Protein AF-A0A1E7F8T3-F1 (afdb_monomer)

Sequence (335 aa):
MSSMMIDNNATPTTTIDWSDHNNEDSSIFDPSYTYSNDKYSCIVAFYHIHIVLNYIIFLSGLACLVTRLIPGISGKYNLHSWFGRIYILAMLWSTSVSLLINNEGLPTAVLVSFIAVMSGLTLGWILIIIYKQNINAEATQIVQKKLVTKLNMNGNEKKNKGSNTNKGEVINLDKMMNVATLEIVNSKTFAQRFFSLKAAHGILFFVSWMQIAGRIFNSGDGEFSCRTYPAFKPIFDANNKENNKLKLVPIHDPRWDEMPWSNGPATWALLIIMASIITAIVGGALFSLFFLWRSKKQTKERINQTVISMISSSLKDIEEEEDVKANNKDEKNNF

Foldseek 3Di:
DDDDDDDPPDPPPLWDDPVVPPPPPALLQPFQWHADPNDTQAGNVLVVVLLVLLVLLLVLLVQLVVLVVDPDDDCSVVSNVVSVVSNVVSVVSSVVSVSRQDLPDDPPLLVLLVVLLVVLQVLLVVLVVVLVVVLQVQLVVVLVVVVVVVVVVVVVVCVVDVDDDPPPPPPPVVVSSVVSSVVVVLPDDLCCQLPGSNLSSQLSSQLSSLSSVVVSVVVPPDDRTDDDRQWRRQHDDPVDPVSNIIGGNDPDDPCLVVDPCSVDSNVVSVVSSVVSNVVSSVVSSVVSVVSNVVSVVVVVVVVVVVVVVVVVVVVVVVVVVVVVVVVVVVVVVVD

pLDDT: mean 80.83, std 14.46, range [30.47, 97.44]

Mean predicted aligned error: 10.74 Å

Radius of gyration: 34.71 Å; Cα contacts (8 Å, |Δi|>4): 270; chains: 1; bounding box: 83×62×110 Å

Nearest PDB structures (foldseek):
  3i9y-assembly1_A  TM=2.446E-01  e=6.969E+00  Vibrio parahaemolyticus

Solvent-accessible surface area (backbone atoms only — not comparable to full-atom values): 18621 Å² total; per-residue (Å²): 138,84,84,80,84,77,70,92,79,62,76,81,73,62,56,55,89,54,89,85,68,82,60,83,88,37,40,64,51,42,53,55,33,26,63,57,94,95,36,76,44,20,32,42,73,38,47,57,52,28,53,54,25,50,51,50,26,43,52,25,46,50,48,31,56,52,49,69,70,62,82,88,60,92,63,47,73,55,54,32,53,48,27,50,49,50,22,52,52,29,47,52,51,29,53,60,34,46,64,31,49,50,55,81,64,78,56,65,27,57,52,55,46,47,52,52,29,55,51,22,50,54,52,25,51,53,34,45,51,55,45,51,53,55,50,49,52,55,18,48,54,52,48,51,52,55,50,52,53,52,52,55,51,52,58,57,50,55,73,76,45,93,70,95,73,92,70,82,75,79,80,56,60,70,60,49,42,55,50,38,42,51,49,57,62,58,70,48,51,56,65,61,45,46,76,22,47,62,38,50,23,48,34,28,47,49,34,33,47,52,66,52,47,60,48,64,82,70,68,81,88,70,91,82,70,37,45,59,62,68,19,47,52,22,49,83,41,99,90,39,76,74,46,47,40,38,36,56,52,68,95,57,65,94,60,38,85,79,40,93,38,55,93,35,40,58,60,42,39,50,49,54,50,50,53,35,45,52,51,32,52,54,52,43,48,53,50,30,49,53,54,45,54,49,40,53,52,55,51,53,53,50,51,52,51,51,52,52,51,51,52,56,50,56,51,48,58,50,52,56,52,50,54,53,54,52,56,57,52,59,61,67,75,75,114

Secondary structure (DSSP, 8-state):
-------TTS----EE--TT---TT-TTT-TTEEEETTEEEEEHHHHHHHHHHHHHHHHHHHHHHHHHH----TTHHHHHHHHHHHHHHHHHHHHHHHTTT-SS---HHHHHHHHHHHHHHHHHHHHHHHHHHHHHHHHHHHHHHHHHHHHHHHHHHHHH------------HHHHHHHHHHHHHHH--HHHHHTSHHHHHHHHHHHHHHHHHHHHTTSSSS-----SSSEEPP---TT-TTTTSEEEPPSS-TTGGGSTTTT-HHHHHHHHHHHHHHHHHHHHHHHHHHHHHHHHHHHHHHHHHHHHHHHHHHHHHHHHHHHHHHHHHHHHT--

Structure (mmCIF, N/CA/C/O backbone):
data_AF-A0A1E7F8T3-F1
#
_entry.id   AF-A0A1E7F8T3-F1
#
loop_
_atom_site.group_PDB
_atom_site.id
_atom_site.type_symbol
_atom_site.label_atom_id
_atom_site.label_alt_id
_atom_site.label_comp_id
_atom_site.label_asym_id
_atom_site.label_entity_id
_atom_site.label_seq_id
_atom_site.pdbx_PDB_ins_code
_atom_site.Cartn_x
_atom_site.Cartn_y
_atom_site.Cartn_z
_atom_site.occupancy
_atom_site.B_iso_or_equiv
_atom_site.auth_seq_id
_atom_site.auth_comp_id
_atom_site.auth_asym_id
_atom_site.auth_atom_id
_atom_site.pdbx_PDB_model_num
ATOM 1 N N . MET A 1 1 ? 35.735 27.779 -23.802 1.00 35.25 1 MET A N 1
ATOM 2 C CA . MET A 1 1 ? 34.510 27.639 -24.616 1.00 35.25 1 MET A CA 1
ATOM 3 C C . MET A 1 1 ? 34.943 27.456 -26.061 1.00 35.25 1 MET A C 1
ATOM 5 O O . MET A 1 1 ? 35.232 28.443 -26.722 1.00 35.25 1 MET A O 1
ATOM 9 N N . SER A 1 2 ? 35.095 26.208 -26.511 1.00 30.47 2 SER A N 1
ATOM 10 C CA . SER A 1 2 ? 35.333 25.912 -27.929 1.00 30.47 2 SER A CA 1
ATOM 11 C C . SER A 1 2 ? 33.993 25.907 -28.646 1.00 30.47 2 SER A C 1
ATOM 13 O O . SER A 1 2 ? 33.104 25.140 -28.286 1.00 30.47 2 SER A O 1
ATOM 15 N N . SER A 1 3 ? 33.856 26.796 -29.624 1.00 31.66 3 SER A N 1
ATOM 16 C CA . SER A 1 3 ? 32.728 26.840 -30.548 1.00 31.66 3 SER A CA 1
ATOM 17 C C . SER A 1 3 ? 32.848 25.658 -31.510 1.00 31.66 3 SER A C 1
ATOM 19 O O . SER A 1 3 ? 33.760 25.618 -32.333 1.00 31.66 3 SER A O 1
ATOM 21 N N . MET A 1 4 ? 31.968 24.671 -31.358 1.00 33.59 4 MET A N 1
ATOM 22 C CA . MET A 1 4 ? 31.780 23.601 -32.333 1.00 33.59 4 MET A CA 1
ATOM 23 C C . MET A 1 4 ? 30.968 24.204 -33.485 1.00 33.59 4 MET A C 1
ATOM 25 O O . MET A 1 4 ? 29.791 24.519 -33.311 1.00 33.59 4 MET A O 1
ATOM 29 N N . MET A 1 5 ? 31.610 24.444 -34.630 1.00 38.84 5 MET A N 1
ATOM 30 C CA . MET A 1 5 ? 30.907 24.840 -35.850 1.00 38.84 5 MET A CA 1
ATOM 31 C C . MET A 1 5 ? 30.053 23.661 -36.320 1.00 38.84 5 MET A C 1
ATOM 33 O O . MET A 1 5 ? 30.577 22.596 -36.634 1.00 38.84 5 MET A O 1
ATOM 37 N N . ILE A 1 6 ? 28.735 23.851 -36.308 1.00 39.34 6 ILE A N 1
ATOM 38 C CA . ILE A 1 6 ? 27.757 22.906 -36.842 1.00 39.34 6 ILE A CA 1
ATOM 39 C C . ILE A 1 6 ? 27.600 23.222 -38.332 1.00 39.34 6 ILE A C 1
ATOM 41 O O . ILE A 1 6 ? 27.133 24.303 -38.693 1.00 39.34 6 ILE A O 1
ATOM 45 N N . ASP A 1 7 ? 28.009 22.289 -39.190 1.00 42.38 7 ASP A N 1
ATOM 46 C CA . ASP A 1 7 ? 27.739 22.340 -40.626 1.00 42.38 7 ASP A CA 1
ATOM 47 C C . ASP A 1 7 ? 26.234 22.163 -40.879 1.00 42.38 7 ASP A C 1
ATOM 49 O O . ASP A 1 7 ? 25.671 21.086 -40.688 1.00 42.38 7 ASP A O 1
ATOM 53 N N . ASN A 1 8 ? 25.573 23.222 -41.350 1.00 47.94 8 ASN A N 1
ATOM 54 C CA . ASN A 1 8 ? 24.118 23.274 -41.559 1.00 47.94 8 ASN A CA 1
ATOM 55 C C . ASN A 1 8 ? 23.604 22.478 -42.779 1.00 47.94 8 ASN A C 1
ATOM 57 O O . ASN A 1 8 ? 22.416 22.543 -43.080 1.00 47.94 8 ASN A O 1
ATOM 61 N N . ASN A 1 9 ? 24.469 21.737 -43.481 1.00 49.53 9 ASN A N 1
ATOM 62 C CA . ASN A 1 9 ? 24.104 20.947 -44.666 1.00 49.53 9 ASN A CA 1
ATOM 63 C C . ASN A 1 9 ? 24.385 19.443 -44.531 1.00 49.53 9 ASN A C 1
ATOM 65 O O . ASN A 1 9 ? 24.139 18.692 -45.476 1.00 49.53 9 ASN A O 1
ATOM 69 N N . ALA A 1 10 ? 24.866 18.976 -43.378 1.00 46.25 10 ALA A N 1
ATOM 70 C CA . ALA A 1 10 ? 24.935 17.548 -43.110 1.00 46.25 10 ALA A CA 1
ATOM 71 C C . ALA A 1 10 ? 23.556 17.077 -42.631 1.00 46.25 10 ALA A C 1
ATOM 73 O O . ALA A 1 10 ? 23.095 17.477 -41.562 1.00 46.25 10 ALA A O 1
ATOM 74 N N . THR A 1 11 ? 22.887 16.208 -43.398 1.00 51.94 11 THR A N 1
ATOM 75 C CA . THR A 1 11 ? 21.846 15.340 -42.824 1.00 51.94 11 THR A CA 1
ATOM 76 C C . THR A 1 11 ? 22.428 14.727 -41.553 1.00 51.94 11 THR A C 1
ATOM 78 O O . THR A 1 11 ? 23.496 14.120 -41.663 1.00 51.94 11 THR A O 1
ATOM 81 N N . PRO A 1 12 ? 21.805 14.900 -40.372 1.00 49.25 12 PRO A N 1
ATOM 82 C CA . PRO A 1 12 ? 22.365 14.413 -39.121 1.00 49.25 12 PRO A CA 1
ATOM 83 C C . PRO A 1 12 ? 22.582 12.910 -39.254 1.00 49.25 12 PRO A C 1
ATOM 85 O O . PRO A 1 12 ? 21.633 12.128 -39.301 1.00 49.25 12 PRO A O 1
ATOM 88 N N . THR A 1 13 ? 23.840 12.506 -39.389 1.00 47.41 13 THR A N 1
ATOM 89 C CA . THR A 1 13 ? 24.221 11.105 -39.461 1.00 47.41 13 THR A CA 1
ATOM 90 C C . THR A 1 13 ? 23.937 10.511 -38.088 1.00 47.41 13 THR A C 1
ATOM 92 O O . THR A 1 13 ? 24.667 10.734 -37.129 1.00 47.41 13 THR A O 1
ATOM 95 N N . THR A 1 14 ? 22.840 9.762 -37.972 1.00 58.97 14 THR A N 1
ATOM 96 C CA . THR A 1 14 ? 22.450 9.033 -36.751 1.00 58.97 14 THR A CA 1
ATOM 97 C C . THR A 1 14 ? 23.285 7.771 -36.522 1.00 58.97 14 THR A C 1
ATOM 99 O O . THR A 1 14 ? 23.033 7.018 -35.580 1.00 58.97 14 THR A O 1
ATOM 102 N N . THR A 1 15 ? 24.265 7.532 -37.395 1.00 56.22 15 THR A N 1
ATOM 103 C CA . THR A 1 15 ? 25.133 6.361 -37.412 1.00 56.22 15 THR A CA 1
ATOM 104 C C . THR A 1 15 ? 26.584 6.800 -37.312 1.00 56.22 15 THR A C 1
ATOM 106 O O . THR A 1 15 ? 27.079 7.498 -38.199 1.00 56.22 15 THR A O 1
ATOM 109 N N . ILE A 1 16 ? 27.264 6.366 -36.256 1.00 60.75 16 ILE A N 1
ATOM 110 C CA . ILE A 1 16 ? 28.720 6.470 -36.145 1.00 60.75 16 ILE A CA 1
ATOM 111 C C . ILE A 1 16 ? 29.291 5.160 -36.699 1.00 60.75 16 ILE A C 1
ATOM 113 O O . ILE A 1 16 ? 28.827 4.083 -36.317 1.00 60.75 16 ILE A O 1
ATOM 117 N N . ASP A 1 17 ? 30.245 5.244 -37.625 1.00 58.56 17 ASP A N 1
ATOM 118 C CA . ASP A 1 17 ? 30.964 4.072 -38.131 1.00 58.56 17 ASP A CA 1
ATOM 119 C C . ASP A 1 17 ? 31.989 3.625 -37.077 1.00 58.56 17 ASP A C 1
ATOM 121 O O . ASP A 1 17 ? 32.875 4.394 -36.719 1.00 58.56 17 ASP A O 1
ATOM 125 N N . TRP A 1 18 ? 31.801 2.419 -36.540 1.00 62.00 18 TRP A N 1
ATOM 126 C CA . TRP A 1 18 ? 32.620 1.796 -35.485 1.00 62.00 18 TRP A CA 1
ATOM 127 C C . TRP A 1 18 ? 33.296 0.508 -35.982 1.00 62.00 18 TRP A C 1
ATOM 129 O O . TRP A 1 18 ? 33.656 -0.372 -35.199 1.00 62.00 18 TRP A O 1
ATOM 139 N N . SER A 1 19 ? 33.423 0.362 -37.303 1.00 59.56 19 SER A N 1
ATOM 140 C CA . SER A 1 19 ? 33.961 -0.838 -37.955 1.00 59.56 19 SER A CA 1
ATOM 141 C C . SER A 1 19 ? 35.460 -1.087 -37.721 1.00 59.56 19 SER A C 1
ATOM 143 O O . SER A 1 19 ? 35.987 -2.088 -38.201 1.00 59.56 19 SER A O 1
ATOM 145 N N . ASP A 1 20 ? 36.147 -0.214 -36.982 1.00 54.28 20 ASP A N 1
ATOM 146 C CA . ASP A 1 20 ? 37.555 -0.334 -36.596 1.00 54.28 20 ASP A CA 1
ATOM 147 C C . ASP A 1 20 ? 37.773 -1.008 -35.224 1.00 54.28 20 ASP A C 1
ATOM 149 O O . ASP A 1 20 ? 38.903 -1.367 -34.881 1.00 54.28 20 ASP A O 1
ATOM 153 N N . HIS A 1 21 ? 36.708 -1.259 -34.455 1.00 59.41 21 HIS A N 1
ATOM 154 C CA . HIS A 1 21 ? 36.766 -1.911 -33.145 1.00 59.41 21 HIS A CA 1
ATOM 155 C C . HIS A 1 21 ? 36.328 -3.388 -33.207 1.00 59.41 21 HIS A C 1
ATOM 157 O O . HIS A 1 21 ? 35.218 -3.750 -32.830 1.00 59.41 21 HIS A O 1
ATOM 163 N N . ASN A 1 22 ? 37.240 -4.265 -33.641 1.00 57.47 22 ASN A N 1
ATOM 164 C CA . ASN A 1 22 ? 36.988 -5.693 -33.922 1.00 57.47 22 ASN A CA 1
ATOM 165 C C . ASN A 1 22 ? 37.099 -6.643 -32.709 1.00 57.47 22 ASN A C 1
ATOM 167 O O . ASN A 1 22 ? 37.359 -7.832 -32.885 1.00 57.47 22 ASN A O 1
ATOM 171 N N . ASN A 1 23 ? 36.950 -6.153 -31.477 1.00 59.69 23 ASN A N 1
ATOM 172 C CA . ASN A 1 23 ? 37.019 -7.033 -30.306 1.00 59.69 23 ASN A CA 1
ATOM 173 C C . ASN A 1 23 ? 35.653 -7.681 -30.054 1.00 59.69 23 ASN A C 1
ATOM 175 O O . ASN A 1 23 ? 34.792 -7.076 -29.414 1.00 59.69 23 ASN A O 1
ATOM 179 N N . GLU A 1 24 ? 35.491 -8.917 -30.534 1.00 61.59 24 GLU A N 1
ATOM 180 C CA . GLU A 1 24 ? 34.324 -9.781 -30.283 1.00 61.59 24 GLU A CA 1
ATOM 181 C C . GLU A 1 24 ? 34.027 -9.942 -28.776 1.00 61.59 24 GLU A C 1
ATOM 183 O O . GLU A 1 24 ? 32.868 -10.038 -28.387 1.00 61.59 24 GLU A O 1
ATOM 188 N N . ASP A 1 25 ? 35.049 -9.837 -27.916 1.00 62.12 25 ASP A N 1
ATOM 189 C CA . ASP A 1 25 ? 34.933 -9.927 -26.449 1.00 62.12 25 ASP A CA 1
ATOM 190 C C . ASP A 1 25 ? 34.485 -8.617 -25.761 1.00 62.12 25 ASP A C 1
ATOM 192 O O . ASP A 1 25 ? 34.499 -8.492 -24.531 1.00 62.12 25 ASP A O 1
ATOM 196 N N . SER A 1 26 ? 34.124 -7.586 -26.527 1.00 74.94 26 SER A N 1
ATOM 197 C CA . SER A 1 26 ? 33.695 -6.307 -25.963 1.00 74.94 26 SER A CA 1
ATOM 198 C C . SER A 1 26 ? 32.232 -6.345 -25.522 1.00 74.94 26 SER A C 1
ATOM 200 O O . SER A 1 26 ? 31.332 -6.683 -26.292 1.00 74.94 26 SER A O 1
ATOM 202 N N . SER A 1 27 ? 31.959 -5.836 -24.314 1.00 78.44 27 SER A N 1
ATOM 203 C CA . SER A 1 27 ? 30.586 -5.655 -23.812 1.00 78.44 27 SER A CA 1
ATOM 204 C C . SER A 1 27 ? 29.721 -4.720 -24.677 1.00 78.44 27 SER A C 1
ATOM 206 O O . SER A 1 27 ? 28.523 -4.587 -24.437 1.00 78.44 27 SER A O 1
ATOM 208 N N . ILE A 1 28 ? 30.297 -4.057 -25.688 1.00 76.50 28 ILE A N 1
ATOM 209 C CA . ILE A 1 28 ? 29.559 -3.249 -26.665 1.00 76.50 28 ILE A CA 1
ATOM 210 C C . ILE A 1 28 ? 28.678 -4.098 -27.596 1.00 76.50 28 ILE A C 1
ATOM 212 O O . ILE A 1 28 ? 27.608 -3.625 -27.973 1.00 76.50 28 ILE A O 1
ATOM 216 N N . PHE A 1 29 ? 29.101 -5.327 -27.919 1.00 75.69 29 PHE A N 1
ATOM 217 C CA . PHE A 1 29 ? 28.396 -6.246 -28.824 1.00 75.69 29 PHE A CA 1
ATOM 218 C C . PHE A 1 29 ? 27.543 -7.277 -28.074 1.00 75.69 29 PHE A C 1
ATOM 220 O O . PHE A 1 29 ? 26.623 -7.851 -28.651 1.00 75.69 29 PHE A O 1
ATOM 227 N N . ASP A 1 30 ? 27.806 -7.493 -26.781 1.00 78.38 30 ASP A N 1
ATOM 228 C CA . ASP A 1 30 ? 27.034 -8.428 -25.964 1.00 78.38 30 ASP A CA 1
ATOM 229 C C . ASP A 1 30 ? 25.706 -7.792 -25.491 1.00 78.38 30 ASP A C 1
ATOM 231 O O . ASP A 1 30 ? 25.722 -6.826 -24.719 1.00 78.38 30 ASP A O 1
ATOM 235 N N . PRO A 1 31 ? 24.527 -8.306 -25.886 1.00 79.81 31 PRO A N 1
ATOM 236 C CA . PRO A 1 31 ? 23.240 -7.762 -25.448 1.00 79.81 31 PRO A CA 1
ATOM 237 C C . PRO A 1 31 ? 22.933 -8.009 -23.959 1.00 79.81 31 PRO A C 1
ATOM 239 O O . PRO A 1 31 ? 22.046 -7.354 -23.405 1.00 79.81 31 PRO A O 1
ATOM 242 N N . SER A 1 32 ? 23.649 -8.926 -23.303 1.00 84.38 32 SER A N 1
ATOM 243 C CA . SER A 1 32 ? 23.371 -9.405 -21.948 1.00 84.38 32 SER A CA 1
ATOM 244 C C . SER A 1 32 ? 23.954 -8.530 -20.832 1.00 84.38 32 SER A C 1
ATOM 246 O O . SER A 1 32 ? 23.407 -8.524 -19.725 1.00 84.38 32 SER A O 1
ATOM 248 N N . TYR A 1 33 ? 25.010 -7.750 -21.091 1.00 85.69 33 TYR A N 1
ATOM 249 C CA . TYR A 1 33 ? 25.573 -6.816 -20.109 1.00 85.69 33 TYR A CA 1
ATOM 250 C C . TYR A 1 33 ? 26.357 -5.668 -20.751 1.00 85.69 33 TYR A C 1
ATOM 252 O O . TYR A 1 33 ? 26.914 -5.810 -21.829 1.00 85.69 33 TYR A O 1
ATOM 260 N N . THR A 1 34 ? 26.452 -4.524 -20.074 1.00 84.12 34 THR A N 1
ATOM 261 C CA . THR A 1 34 ? 27.326 -3.396 -20.445 1.00 84.12 34 THR A CA 1
ATOM 262 C C . THR A 1 34 ? 28.329 -3.156 -19.322 1.00 84.12 34 THR A C 1
ATOM 264 O O . THR A 1 34 ? 27.917 -2.900 -18.187 1.00 84.12 34 THR A O 1
ATOM 267 N N . TYR A 1 35 ? 29.626 -3.202 -19.635 1.00 81.31 35 TYR A N 1
ATOM 268 C CA . TYR A 1 35 ? 30.721 -2.978 -18.690 1.00 81.31 35 TYR A CA 1
ATOM 269 C C . TYR A 1 35 ? 31.675 -1.906 -19.222 1.00 81.31 35 TYR A C 1
ATOM 271 O O . TYR A 1 35 ? 32.209 -2.027 -20.323 1.00 81.31 35 TYR A O 1
ATOM 279 N N . SER A 1 36 ? 31.878 -0.838 -18.454 1.00 79.38 36 SER A N 1
ATOM 280 C CA . SER A 1 36 ? 32.758 0.272 -18.833 1.00 79.38 36 SER A CA 1
ATOM 281 C C . SER A 1 36 ? 33.426 0.881 -17.606 1.00 79.38 36 SER A C 1
ATOM 283 O O . SER A 1 36 ? 32.806 0.965 -16.546 1.00 79.38 36 SER A O 1
ATOM 285 N N . ASN A 1 37 ? 34.685 1.316 -17.739 1.00 78.44 37 ASN A N 1
ATOM 286 C CA . ASN A 1 37 ? 35.463 1.919 -16.645 1.00 78.44 37 ASN A CA 1
ATOM 287 C C . ASN A 1 37 ? 35.394 1.102 -15.339 1.00 78.44 37 ASN A C 1
ATOM 289 O O . ASN A 1 37 ? 35.074 1.645 -14.277 1.00 78.44 37 ASN A O 1
ATOM 293 N N . ASP A 1 38 ? 35.616 -0.210 -15.458 1.00 74.62 38 ASP A N 1
ATOM 294 C CA . ASP A 1 38 ? 35.554 -1.206 -14.383 1.00 74.62 38 ASP A CA 1
ATOM 295 C C . ASP A 1 38 ? 34.204 -1.312 -13.644 1.00 74.62 38 ASP A C 1
ATOM 297 O O . ASP A 1 38 ? 34.122 -1.773 -12.502 1.00 74.62 38 ASP A O 1
ATOM 301 N N . LYS A 1 39 ? 33.109 -0.886 -14.285 1.00 80.38 39 LYS A N 1
ATOM 302 C CA . LYS A 1 39 ? 31.764 -0.841 -13.695 1.00 80.38 39 LYS A CA 1
ATOM 303 C C . LYS A 1 39 ? 30.730 -1.468 -14.619 1.00 80.38 39 LYS A C 1
ATOM 305 O O . LYS A 1 39 ? 30.729 -1.238 -15.826 1.00 80.38 39 LYS A O 1
ATOM 310 N N . TYR A 1 40 ? 29.783 -2.191 -14.026 1.00 82.12 40 TYR A N 1
ATOM 311 C CA . TYR A 1 40 ? 28.570 -2.615 -14.721 1.00 82.12 40 TYR A CA 1
ATOM 312 C C . TYR A 1 40 ? 27.604 -1.439 -14.840 1.00 82.12 40 TYR A C 1
ATOM 314 O O . TYR A 1 40 ? 27.258 -0.814 -13.839 1.00 82.12 40 TYR A O 1
ATOM 322 N N . SER A 1 41 ? 27.162 -1.156 -16.061 1.00 82.19 41 SER A N 1
ATOM 323 C CA . SER A 1 41 ? 26.091 -0.191 -16.327 1.00 82.19 41 SER A CA 1
ATOM 324 C C . SER A 1 41 ? 24.746 -0.908 -16.467 1.00 82.19 41 SER A C 1
ATOM 326 O O . SER A 1 41 ? 23.756 -0.478 -15.890 1.00 82.19 41 SER A O 1
ATOM 328 N N . CYS A 1 42 ? 24.723 -2.055 -17.158 1.00 86.25 42 CYS A N 1
ATOM 329 C CA . CYS A 1 42 ? 23.515 -2.868 -17.305 1.00 86.25 42 CYS A CA 1
ATOM 330 C C . CYS A 1 42 ? 23.823 -4.364 -17.272 1.00 86.25 42 CYS A C 1
ATOM 332 O O . CYS A 1 42 ? 24.868 -4.778 -17.769 1.00 86.25 42 CYS A O 1
ATOM 334 N N . ILE A 1 43 ? 22.913 -5.162 -16.708 1.00 88.50 43 ILE A N 1
ATOM 335 C CA . ILE A 1 43 ? 22.939 -6.629 -16.751 1.00 88.50 43 ILE A CA 1
ATOM 336 C C . ILE A 1 43 ? 21.506 -7.142 -16.961 1.00 88.50 43 ILE A C 1
ATOM 338 O O . ILE A 1 43 ? 20.633 -6.923 -16.121 1.00 88.50 43 ILE A O 1
ATOM 342 N N . VAL A 1 44 ? 21.257 -7.889 -18.038 1.00 88.81 44 VAL A N 1
ATOM 343 C CA . VAL A 1 44 ? 19.925 -8.430 -18.377 1.00 88.81 44 VAL A CA 1
ATOM 344 C C . VAL A 1 44 ? 19.398 -9.377 -17.297 1.00 88.81 44 VAL A C 1
ATOM 346 O O . VAL A 1 44 ? 18.222 -9.326 -16.952 1.00 88.81 44 VAL A O 1
ATOM 349 N N . ALA A 1 45 ? 20.251 -10.188 -16.667 1.00 89.44 45 ALA A N 1
ATOM 350 C CA . ALA A 1 45 ? 19.822 -11.056 -15.565 1.00 89.44 45 ALA A CA 1
ATOM 351 C C . ALA A 1 45 ? 19.162 -10.272 -14.410 1.00 89.44 45 ALA A C 1
ATOM 353 O O . ALA A 1 45 ? 18.200 -10.742 -13.799 1.00 89.44 45 ALA A O 1
ATOM 354 N N . PHE A 1 46 ? 19.631 -9.047 -14.145 1.00 89.19 46 PHE A N 1
ATOM 355 C CA . PHE A 1 46 ? 19.062 -8.190 -13.108 1.00 89.19 46 PHE A CA 1
ATOM 356 C C . PHE A 1 46 ? 17.659 -7.710 -13.486 1.00 89.19 46 PHE A C 1
ATOM 358 O O . PHE A 1 46 ? 16.818 -7.599 -12.597 1.00 89.19 46 PHE A O 1
ATOM 365 N N . TYR A 1 47 ? 17.345 -7.539 -14.776 1.00 88.31 47 TYR A N 1
ATOM 366 C CA . TYR A 1 47 ? 15.981 -7.249 -15.229 1.00 88.31 47 TYR A CA 1
ATOM 367 C C . TYR A 1 47 ? 14.985 -8.324 -14.781 1.00 88.31 47 TYR A C 1
ATOM 369 O O . TYR A 1 47 ? 13.973 -8.003 -14.158 1.00 88.31 47 TYR A O 1
ATOM 377 N N . HIS A 1 48 ? 15.302 -9.604 -14.975 1.00 89.50 48 HIS A N 1
ATOM 378 C CA . HIS A 1 48 ? 14.425 -10.689 -14.524 1.00 89.50 48 HIS A CA 1
ATOM 379 C C . HIS A 1 48 ? 14.267 -10.715 -12.999 1.00 89.50 48 HIS A C 1
ATOM 381 O O . HIS A 1 48 ? 13.154 -10.874 -12.495 1.00 89.50 48 HIS A O 1
ATOM 387 N N . ILE A 1 49 ? 15.355 -10.486 -12.256 1.00 91.62 49 ILE A N 1
ATOM 388 C CA . ILE A 1 49 ? 15.306 -10.367 -10.791 1.00 91.62 49 ILE A CA 1
ATOM 389 C C . ILE A 1 49 ? 14.395 -9.201 -10.379 1.00 91.62 49 ILE A C 1
ATOM 391 O O . ILE A 1 49 ? 13.564 -9.356 -9.485 1.00 91.62 49 ILE A O 1
ATOM 395 N N . HIS A 1 50 ? 14.499 -8.050 -11.045 1.00 90.31 50 HIS A N 1
ATOM 396 C CA . HIS A 1 50 ? 13.663 -6.880 -10.783 1.00 90.31 50 HIS A CA 1
ATOM 397 C C . HIS A 1 50 ? 12.178 -7.169 -11.028 1.00 90.31 50 HIS A C 1
ATOM 399 O O . HIS A 1 50 ? 11.346 -6.819 -10.190 1.00 90.31 50 HIS A O 1
ATOM 405 N N . ILE A 1 51 ? 11.839 -7.866 -12.117 1.00 89.25 51 ILE A N 1
ATOM 406 C CA . ILE A 1 51 ? 10.463 -8.296 -12.399 1.00 89.25 51 ILE A CA 1
ATOM 407 C C . ILE A 1 51 ? 9.937 -9.222 -11.295 1.00 89.25 51 ILE A C 1
ATOM 409 O O . ILE A 1 51 ? 8.856 -8.977 -10.757 1.00 89.25 51 ILE A O 1
ATOM 413 N N . VAL A 1 52 ? 10.707 -10.240 -10.895 1.00 92.38 52 VAL A N 1
ATOM 414 C CA . VAL A 1 52 ? 10.325 -11.148 -9.796 1.00 92.38 52 VAL A CA 1
ATOM 415 C C . VAL A 1 52 ? 10.103 -10.372 -8.496 1.00 92.38 52 VAL A C 1
ATOM 417 O O . VAL A 1 52 ? 9.093 -10.571 -7.817 1.00 92.38 52 VAL A O 1
ATOM 420 N N . LEU A 1 53 ? 11.001 -9.444 -8.157 1.00 92.94 53 LEU A N 1
ATOM 421 C CA . LEU A 1 53 ? 10.859 -8.598 -6.973 1.00 92.94 53 LEU A CA 1
ATOM 422 C C . LEU A 1 53 ? 9.608 -7.716 -7.053 1.00 92.94 53 LEU A C 1
ATOM 424 O O . LEU A 1 53 ? 8.895 -7.608 -6.057 1.00 92.94 53 LEU A O 1
ATOM 428 N N . ASN A 1 54 ? 9.280 -7.151 -8.218 1.00 91.25 54 ASN A N 1
ATOM 429 C CA . ASN A 1 54 ? 8.042 -6.394 -8.413 1.00 91.25 54 ASN A CA 1
ATOM 430 C C . ASN A 1 54 ? 6.799 -7.256 -8.153 1.00 91.25 54 ASN A C 1
ATOM 432 O O . ASN A 1 54 ? 5.913 -6.825 -7.412 1.00 91.25 54 ASN A O 1
ATOM 436 N N . TYR A 1 55 ? 6.762 -8.500 -8.639 1.00 93.19 55 TYR A N 1
ATOM 437 C CA . TYR A 1 55 ? 5.689 -9.440 -8.294 1.00 93.19 55 TYR A CA 1
ATOM 438 C C . TYR A 1 55 ? 5.605 -9.715 -6.788 1.00 93.19 55 TYR A C 1
ATOM 440 O O . TYR A 1 55 ? 4.510 -9.692 -6.222 1.00 93.19 55 TYR A O 1
ATOM 448 N N . ILE A 1 56 ? 6.739 -9.911 -6.109 1.00 95.38 56 ILE A N 1
ATOM 449 C CA . ILE A 1 56 ? 6.768 -10.098 -4.649 1.00 95.38 56 ILE A CA 1
ATOM 450 C C . ILE A 1 56 ? 6.214 -8.860 -3.932 1.00 95.38 56 ILE A C 1
ATOM 452 O O . ILE A 1 56 ? 5.420 -9.001 -2.998 1.00 95.38 56 ILE A O 1
ATOM 456 N N . ILE A 1 57 ? 6.578 -7.651 -4.367 1.00 94.06 57 ILE A N 1
ATOM 457 C CA . ILE A 1 57 ? 6.059 -6.391 -3.817 1.00 94.06 57 ILE A CA 1
ATOM 458 C C . ILE A 1 57 ? 4.535 -6.333 -3.979 1.00 94.06 57 ILE A C 1
ATOM 460 O O . ILE A 1 57 ? 3.815 -6.084 -3.011 1.00 94.06 57 ILE A O 1
ATOM 464 N N . PHE A 1 58 ? 4.015 -6.624 -5.171 1.00 94.19 58 PHE A N 1
ATOM 465 C CA . PHE A 1 58 ? 2.574 -6.612 -5.407 1.00 94.19 58 PHE A CA 1
ATOM 466 C C . PHE A 1 58 ? 1.825 -7.633 -4.557 1.00 94.19 58 PHE A C 1
ATOM 468 O O . PHE A 1 58 ? 0.889 -7.253 -3.850 1.00 94.19 58 PHE A O 1
ATOM 475 N N . LEU A 1 59 ? 2.263 -8.895 -4.566 1.00 95.44 59 LEU A N 1
ATOM 476 C CA . LEU A 1 59 ? 1.611 -9.981 -3.836 1.00 95.44 59 LEU A CA 1
ATOM 477 C C . LEU A 1 59 ? 1.677 -9.776 -2.322 1.00 95.44 59 LEU A C 1
ATOM 479 O O . LEU A 1 59 ? 0.666 -9.931 -1.639 1.00 95.44 59 LEU A O 1
ATOM 483 N N . SER A 1 60 ? 2.836 -9.387 -1.786 1.00 96.00 60 SER A N 1
ATOM 484 C CA . SER A 1 60 ? 2.973 -9.092 -0.355 1.00 96.00 60 SER A CA 1
ATOM 485 C C . SER A 1 60 ? 2.146 -7.874 0.050 1.00 96.00 60 SER A C 1
ATOM 487 O O . SER A 1 60 ? 1.512 -7.898 1.104 1.00 96.00 60 SER A O 1
ATOM 489 N N . GLY A 1 61 ? 2.071 -6.840 -0.792 1.00 94.44 61 GLY A N 1
ATOM 490 C CA . GLY A 1 61 ? 1.233 -5.676 -0.534 1.00 94.44 61 GLY A CA 1
ATOM 491 C C . GLY A 1 61 ? -0.260 -6.008 -0.535 1.00 94.44 61 GLY A C 1
ATOM 492 O O . GLY A 1 61 ? -0.981 -5.631 0.394 1.00 94.44 61 GLY A O 1
ATOM 493 N N . LEU A 1 62 ? -0.704 -6.818 -1.500 1.00 94.62 62 LEU A N 1
ATOM 494 C CA . LEU A 1 62 ? -2.067 -7.338 -1.564 1.00 94.62 62 LEU A CA 1
ATOM 495 C C . LEU A 1 62 ? -2.387 -8.219 -0.348 1.00 94.62 62 LEU A C 1
ATOM 497 O O . LEU A 1 62 ? -3.410 -8.022 0.309 1.00 94.62 62 LEU A O 1
ATOM 501 N N . ALA A 1 63 ? -1.489 -9.135 0.023 1.00 94.50 63 ALA A N 1
ATOM 502 C CA . ALA A 1 63 ? -1.622 -9.953 1.228 1.00 94.50 63 ALA A CA 1
ATOM 503 C C . ALA A 1 63 ? -1.701 -9.084 2.497 1.00 94.50 63 ALA A C 1
ATOM 505 O O . ALA A 1 63 ? -2.479 -9.366 3.414 1.00 94.50 63 ALA A O 1
ATOM 506 N N . CYS A 1 64 ? -0.964 -7.973 2.547 1.00 92.19 64 CYS A N 1
ATOM 507 C CA . CYS A 1 64 ? -1.025 -7.001 3.636 1.00 92.19 64 CYS A CA 1
ATOM 508 C C . CYS A 1 64 ? -2.426 -6.366 3.762 1.00 92.19 64 CYS A C 1
ATOM 510 O O . CYS A 1 64 ? -2.935 -6.211 4.878 1.00 92.19 64 CYS A O 1
ATOM 512 N N . LEU A 1 65 ? -3.088 -6.060 2.641 1.00 90.81 65 LEU A N 1
ATOM 513 C CA . LEU A 1 65 ? -4.471 -5.562 2.614 1.00 90.81 65 LEU A CA 1
ATOM 514 C C . LEU A 1 65 ? -5.473 -6.656 3.017 1.00 90.81 65 LEU A C 1
ATOM 516 O O . LEU A 1 65 ? -6.291 -6.448 3.917 1.00 90.81 65 LEU A O 1
ATOM 520 N N . VAL A 1 66 ? -5.370 -7.846 2.418 1.00 90.56 66 VAL A N 1
ATOM 521 C CA . VAL A 1 66 ? -6.288 -8.974 2.660 1.00 90.56 66 VAL A CA 1
ATOM 522 C C . VAL A 1 66 ? -6.227 -9.449 4.108 1.00 90.56 66 VAL A C 1
ATOM 524 O O . VAL A 1 66 ? -7.263 -9.652 4.746 1.00 90.56 66 VAL A O 1
ATOM 527 N N . THR A 1 67 ? -5.029 -9.548 4.689 1.00 90.25 67 THR A N 1
ATOM 528 C CA . THR A 1 67 ? -4.878 -9.924 6.101 1.00 90.25 67 THR A CA 1
ATOM 529 C C . THR A 1 67 ? -5.622 -8.971 7.030 1.00 90.25 67 THR A C 1
ATOM 531 O O . THR A 1 67 ? -6.074 -9.409 8.086 1.00 90.25 67 THR A O 1
ATOM 534 N N . ARG A 1 68 ? -5.865 -7.701 6.660 1.00 83.62 68 ARG A N 1
ATOM 535 C CA . ARG A 1 68 ? -6.709 -6.792 7.456 1.00 83.62 68 ARG A CA 1
ATOM 536 C C . ARG A 1 68 ? -8.201 -7.106 7.389 1.00 83.62 68 ARG A C 1
ATOM 538 O O . ARG A 1 68 ? -8.877 -6.836 8.384 1.00 83.62 68 ARG A O 1
ATOM 545 N N . LEU A 1 69 ? -8.688 -7.748 6.331 1.00 81.94 69 LEU A N 1
ATOM 546 C CA . LEU A 1 69 ? -10.101 -8.099 6.168 1.00 81.94 69 LEU A CA 1
ATOM 547 C C . LEU A 1 69 ? -10.521 -9.309 7.012 1.00 81.94 69 LEU A C 1
ATOM 549 O O . LEU A 1 69 ? -11.632 -9.318 7.529 1.00 81.94 69 LEU A O 1
ATOM 553 N N . ILE A 1 70 ? -9.634 -10.284 7.235 1.00 81.94 70 ILE A N 1
ATOM 554 C CA . ILE A 1 70 ? -9.988 -11.559 7.890 1.00 81.94 70 ILE A CA 1
ATOM 555 C C . ILE A 1 70 ? -10.090 -11.404 9.422 1.00 81.94 70 ILE A C 1
ATOM 557 O O . ILE A 1 70 ? -9.075 -11.162 10.077 1.00 81.94 70 ILE A O 1
ATOM 561 N N . PRO A 1 71 ? -11.263 -11.521 10.062 1.00 65.81 71 PRO A N 1
ATOM 562 C CA . PRO A 1 71 ? -11.381 -11.438 11.516 1.00 65.81 71 PRO A CA 1
ATOM 563 C C . PRO A 1 71 ? -11.184 -12.814 12.180 1.00 65.81 71 PRO A C 1
ATOM 565 O O . PRO A 1 71 ? -11.711 -13.806 11.695 1.00 65.81 71 PRO A O 1
ATOM 568 N N . GLY A 1 72 ? -10.498 -12.870 13.330 1.00 59.91 72 GLY A N 1
ATOM 569 C CA . GLY A 1 72 ? -10.572 -14.025 14.246 1.00 59.91 72 GLY A CA 1
ATOM 570 C C . GLY A 1 72 ? -9.436 -15.056 14.214 1.00 59.91 72 GLY A C 1
ATOM 571 O O . GLY A 1 72 ? -9.463 -15.968 15.031 1.00 59.91 72 GLY A O 1
ATOM 572 N N . ILE A 1 73 ? -8.416 -14.917 13.361 1.00 59.78 73 ILE A N 1
ATOM 573 C CA . ILE A 1 73 ? -7.256 -15.830 13.378 1.00 59.78 73 ILE A CA 1
ATOM 574 C C . ILE A 1 73 ? -6.238 -15.361 14.428 1.00 59.78 73 ILE A C 1
ATOM 576 O O . ILE A 1 73 ? -5.690 -14.254 14.331 1.00 59.78 73 ILE A O 1
ATOM 580 N N . SER A 1 74 ? -5.980 -16.207 15.428 1.00 52.03 74 SER A N 1
ATOM 581 C CA . SER A 1 74 ? -4.904 -16.009 16.406 1.00 52.03 74 SER A CA 1
ATOM 582 C C . SER A 1 74 ? -3.561 -15.936 15.663 1.00 52.03 74 SER A C 1
ATOM 584 O O . SER A 1 74 ? -3.217 -16.853 14.928 1.00 52.03 74 SER A O 1
ATOM 586 N N . GLY A 1 75 ? -2.841 -14.810 15.765 1.00 61.66 75 GLY A N 1
ATOM 587 C CA . GLY A 1 75 ? -1.586 -14.565 15.026 1.00 61.66 75 GLY A CA 1
ATOM 588 C C . GLY A 1 75 ? -1.681 -13.632 13.805 1.00 61.66 75 GLY A C 1
ATOM 589 O O . GLY A 1 75 ? -0.656 -13.278 13.224 1.00 61.66 75 GLY A O 1
ATOM 590 N N . LYS A 1 76 ? -2.873 -13.134 13.443 1.00 67.31 76 LYS A N 1
ATOM 591 C CA . LYS A 1 76 ? -3.067 -12.204 12.305 1.00 67.31 76 LYS A CA 1
ATOM 592 C C . LYS A 1 76 ? -2.186 -10.950 12.347 1.00 67.31 76 LYS A C 1
ATOM 594 O O . LYS A 1 76 ? -1.726 -10.482 11.305 1.00 67.31 76 LYS A O 1
ATOM 599 N N . TYR A 1 77 ? -1.969 -10.382 13.534 1.00 68.19 77 TYR A N 1
ATOM 600 C CA . TYR A 1 77 ? -1.138 -9.183 13.676 1.00 68.19 77 TYR A CA 1
ATOM 601 C C . TYR A 1 77 ? 0.309 -9.437 13.244 1.00 68.19 77 TYR A C 1
ATOM 603 O O . TYR A 1 77 ? 0.935 -8.549 12.664 1.00 68.19 77 TYR A O 1
ATOM 611 N N . ASN A 1 78 ? 0.794 -10.666 13.434 1.00 81.44 78 ASN A N 1
ATOM 612 C CA . ASN A 1 78 ? 2.119 -11.068 12.990 1.00 81.44 78 ASN A CA 1
ATOM 613 C C . ASN A 1 78 ? 2.145 -11.227 11.470 1.00 81.44 78 ASN A C 1
ATOM 615 O O . ASN A 1 78 ? 3.031 -10.662 10.842 1.00 81.44 78 ASN A O 1
ATOM 619 N N . LEU A 1 79 ? 1.151 -11.891 10.865 1.00 89.06 79 LEU A N 1
ATOM 620 C CA . LEU A 1 79 ? 1.090 -12.067 9.405 1.00 89.06 79 LEU A CA 1
ATOM 621 C C . LEU A 1 79 ? 1.065 -10.732 8.652 1.00 89.06 79 LEU A C 1
ATOM 623 O O . LEU A 1 79 ? 1.871 -10.524 7.750 1.00 89.06 79 LEU A O 1
ATOM 627 N N . HIS A 1 80 ? 0.202 -9.794 9.059 1.00 90.06 80 HIS A N 1
ATOM 628 C CA . HIS A 1 80 ? 0.158 -8.459 8.451 1.00 90.06 80 HIS A CA 1
ATOM 629 C C . HIS A 1 80 ? 1.512 -7.742 8.566 1.00 90.06 80 HIS A C 1
ATOM 631 O O . HIS A 1 80 ? 2.002 -7.166 7.598 1.00 90.06 80 HIS A O 1
ATOM 637 N N . SER A 1 81 ? 2.153 -7.810 9.740 1.00 88.69 81 SER A N 1
ATOM 638 C CA . SER A 1 81 ? 3.477 -7.212 9.927 1.00 88.69 81 SER A CA 1
ATOM 639 C C . SER A 1 81 ? 4.559 -7.902 9.092 1.00 88.69 81 SER A C 1
ATOM 641 O O . SER A 1 81 ? 5.474 -7.218 8.643 1.00 88.69 81 SER A O 1
ATOM 643 N N . TRP A 1 82 ? 4.493 -9.220 8.905 1.00 92.62 82 TRP A N 1
ATOM 644 C CA . TRP A 1 82 ? 5.455 -9.976 8.102 1.00 92.62 82 TRP A CA 1
ATOM 645 C C . TRP A 1 82 ? 5.335 -9.639 6.620 1.00 92.62 82 TRP A C 1
ATOM 647 O O . TRP A 1 82 ? 6.343 -9.300 6.006 1.00 92.62 82 TRP A O 1
ATOM 657 N N . PHE A 1 83 ? 4.119 -9.620 6.068 1.00 94.88 83 PHE A N 1
ATOM 658 C CA . PHE A 1 83 ? 3.908 -9.188 4.684 1.00 94.88 83 PHE A CA 1
ATOM 659 C C . PHE A 1 83 ? 4.353 -7.741 4.463 1.00 94.88 83 PHE A C 1
ATOM 661 O O . PHE A 1 83 ? 5.012 -7.460 3.468 1.00 94.88 83 PHE A O 1
ATOM 668 N N . GLY A 1 84 ? 4.097 -6.843 5.421 1.00 91.88 84 GLY A N 1
ATOM 669 C CA . GLY A 1 84 ? 4.617 -5.475 5.369 1.00 91.88 84 GLY A CA 1
ATOM 670 C C . GLY A 1 84 ? 6.150 -5.404 5.345 1.00 91.88 84 GLY A C 1
ATOM 671 O O . GLY A 1 84 ? 6.709 -4.588 4.620 1.00 91.88 84 GLY A O 1
ATOM 672 N N . ARG A 1 85 ? 6.851 -6.269 6.090 1.00 93.25 85 ARG A N 1
ATOM 673 C CA . ARG A 1 85 ? 8.325 -6.339 6.065 1.00 93.25 85 ARG A CA 1
ATOM 674 C C . ARG A 1 85 ? 8.849 -6.883 4.740 1.00 93.25 85 ARG A C 1
ATOM 676 O O . ARG A 1 85 ? 9.774 -6.299 4.188 1.00 93.25 85 ARG A O 1
ATOM 683 N N . ILE A 1 86 ? 8.245 -7.957 4.228 1.00 95.25 86 ILE A N 1
ATOM 684 C CA . ILE A 1 86 ? 8.591 -8.536 2.920 1.00 95.25 86 ILE A CA 1
ATOM 685 C C . ILE A 1 86 ? 8.404 -7.488 1.820 1.00 95.25 86 ILE A C 1
ATOM 687 O O . ILE A 1 86 ? 9.297 -7.317 1.000 1.00 95.25 86 ILE A O 1
ATOM 691 N N . TYR A 1 87 ? 7.302 -6.736 1.857 1.00 93.94 87 TYR A N 1
ATOM 692 C CA . TYR A 1 87 ? 7.022 -5.637 0.933 1.00 93.94 87 TYR A CA 1
ATOM 693 C C . TYR A 1 87 ? 8.139 -4.580 0.925 1.00 93.94 87 TYR A C 1
ATOM 695 O O . TYR A 1 87 ? 8.666 -4.251 -0.135 1.00 93.94 87 TYR A O 1
ATOM 703 N N . ILE A 1 88 ? 8.554 -4.086 2.101 1.00 91.38 88 ILE A N 1
ATOM 704 C CA . ILE A 1 88 ? 9.645 -3.102 2.209 1.00 91.38 88 ILE A CA 1
ATOM 705 C C . ILE A 1 88 ? 10.980 -3.685 1.730 1.00 91.38 88 ILE A C 1
ATOM 707 O O . ILE A 1 88 ? 11.683 -3.036 0.960 1.00 91.38 88 ILE A O 1
ATOM 711 N N . LEU A 1 89 ? 11.331 -4.903 2.154 1.00 93.00 89 LEU A N 1
ATOM 712 C CA . LEU A 1 89 ? 12.582 -5.546 1.745 1.00 93.00 89 LEU A CA 1
ATOM 713 C C . LEU A 1 89 ? 12.630 -5.753 0.230 1.00 93.00 89 LEU A C 1
ATOM 715 O O . LEU A 1 89 ? 13.623 -5.402 -0.400 1.00 93.00 89 LEU A O 1
ATOM 719 N N . ALA A 1 90 ? 11.551 -6.261 -0.363 1.00 93.81 90 ALA A N 1
ATOM 720 C CA . ALA A 1 90 ? 11.469 -6.467 -1.801 1.00 93.81 90 ALA A CA 1
ATOM 721 C C . ALA A 1 90 ? 11.559 -5.141 -2.572 1.00 93.81 90 ALA A C 1
ATOM 723 O O . ALA A 1 90 ? 12.235 -5.097 -3.594 1.00 93.81 90 ALA A O 1
ATOM 724 N N . MET A 1 91 ? 10.972 -4.045 -2.068 1.00 90.62 91 MET A N 1
ATOM 725 C CA . MET A 1 91 ? 11.150 -2.708 -2.658 1.00 90.62 91 MET A CA 1
ATOM 726 C C . MET A 1 91 ? 12.597 -2.219 -2.607 1.00 90.62 91 MET A C 1
ATOM 728 O O . MET A 1 91 ? 13.077 -1.672 -3.599 1.00 90.62 91 MET A O 1
ATOM 732 N N . LEU A 1 92 ? 13.297 -2.411 -1.484 1.00 89.44 92 LEU A N 1
ATOM 733 C CA . LEU A 1 92 ? 14.705 -2.022 -1.361 1.00 89.44 92 LEU A CA 1
ATOM 734 C C . LEU A 1 92 ? 15.566 -2.783 -2.374 1.00 89.44 92 LEU A C 1
ATOM 736 O O . LEU A 1 92 ? 16.289 -2.160 -3.146 1.00 89.44 92 LEU A O 1
ATOM 740 N N . TRP A 1 93 ? 15.409 -4.108 -2.442 1.00 91.69 93 TRP A N 1
ATOM 741 C CA . TRP A 1 93 ? 16.106 -4.938 -3.425 1.00 91.69 93 TRP A CA 1
ATOM 742 C C . TRP A 1 93 ? 15.726 -4.579 -4.863 1.00 91.69 93 TRP A C 1
ATOM 744 O O . TRP A 1 93 ? 16.607 -4.465 -5.709 1.00 91.69 93 TRP A O 1
ATOM 754 N N . SER A 1 94 ? 14.442 -4.338 -5.146 1.00 90.69 94 SER A N 1
ATOM 755 C CA . SER A 1 94 ? 13.975 -3.936 -6.480 1.00 90.69 94 SER A CA 1
ATOM 756 C C . SER A 1 94 ? 14.621 -2.618 -6.910 1.00 90.69 94 SER A C 1
ATOM 758 O O . SER A 1 94 ? 15.086 -2.503 -8.045 1.00 90.69 94 SER A O 1
ATOM 760 N N . THR A 1 95 ? 14.738 -1.662 -5.983 1.00 86.00 95 THR A N 1
ATOM 761 C CA . THR A 1 95 ? 15.414 -0.379 -6.214 1.00 86.00 95 THR A CA 1
ATOM 762 C C . THR A 1 95 ? 16.902 -0.584 -6.488 1.00 86.00 95 THR A C 1
ATOM 764 O O . THR A 1 95 ? 17.403 -0.074 -7.486 1.00 86.00 95 THR A O 1
ATOM 767 N N . SER A 1 96 ? 17.605 -1.373 -5.670 1.00 86.56 96 SER A N 1
ATOM 768 C CA . SER A 1 96 ? 19.028 -1.669 -5.884 1.00 86.56 96 SER A CA 1
ATOM 769 C C . SER A 1 96 ? 19.287 -2.336 -7.236 1.00 86.56 96 SER A C 1
ATOM 771 O O . SER A 1 96 ? 20.192 -1.930 -7.956 1.00 86.56 96 SER A O 1
ATOM 773 N N . VAL A 1 97 ? 18.466 -3.318 -7.609 1.00 88.25 97 VAL A N 1
ATOM 774 C CA . VAL A 1 97 ? 18.577 -4.037 -8.884 1.00 88.25 97 VAL A CA 1
ATOM 775 C C . VAL A 1 97 ? 18.233 -3.120 -10.067 1.00 88.25 97 VAL A C 1
ATOM 777 O O . VAL A 1 97 ? 18.872 -3.215 -11.108 1.00 88.25 97 VAL A O 1
ATOM 780 N N . SER A 1 98 ? 17.308 -2.164 -9.902 1.00 84.62 98 SER A N 1
ATOM 781 C CA . SER A 1 98 ? 16.953 -1.191 -10.952 1.00 84.62 98 SER A CA 1
ATOM 782 C C . SER A 1 98 ? 18.094 -0.257 -11.365 1.00 84.62 98 SER A C 1
ATOM 784 O O . SER A 1 98 ? 18.115 0.208 -12.506 1.00 84.62 98 SER A O 1
ATOM 786 N N . LEU A 1 99 ? 19.071 -0.027 -10.478 1.00 80.62 99 LEU A N 1
ATOM 787 C CA . LEU A 1 99 ? 20.275 0.750 -10.790 1.00 80.62 99 LEU A CA 1
ATOM 788 C C . LEU A 1 99 ? 21.180 0.049 -11.815 1.00 80.62 99 LEU A C 1
ATOM 790 O O . LEU A 1 99 ? 21.975 0.717 -12.461 1.00 80.62 99 LEU A O 1
ATOM 794 N N . LEU A 1 100 ? 21.045 -1.272 -11.968 1.00 81.50 100 LEU A N 1
ATOM 795 C CA . LEU A 1 100 ? 21.817 -2.110 -12.894 1.00 81.50 100 LEU A CA 1
ATOM 796 C C . LEU A 1 100 ? 21.025 -2.488 -14.158 1.00 81.50 100 LEU A C 1
ATOM 798 O O . LEU A 1 100 ? 21.419 -3.396 -14.885 1.00 81.50 100 LEU A O 1
ATOM 802 N N . ILE A 1 101 ? 19.882 -1.840 -14.400 1.00 78.25 101 ILE A N 1
ATOM 803 C CA . ILE A 1 101 ? 19.000 -2.104 -15.550 1.00 78.25 101 ILE A CA 1
ATOM 804 C C . ILE A 1 101 ? 18.885 -0.861 -16.442 1.00 78.25 101 ILE A C 1
ATOM 806 O O . ILE A 1 101 ? 18.807 -0.979 -17.661 1.00 78.25 101 ILE A O 1
ATOM 810 N N . ASN A 1 102 ? 18.886 0.344 -15.865 1.00 66.81 102 ASN A N 1
ATOM 811 C CA . ASN A 1 102 ? 18.600 1.562 -16.621 1.00 66.81 102 ASN A CA 1
ATOM 812 C C . ASN A 1 102 ? 19.871 2.265 -17.102 1.00 66.81 102 ASN A C 1
ATOM 814 O O . ASN A 1 102 ? 20.455 3.063 -16.373 1.00 66.81 102 ASN A O 1
ATOM 818 N N . ASN A 1 103 ? 20.222 2.053 -18.372 1.00 64.50 103 ASN A N 1
ATOM 819 C CA . ASN A 1 103 ? 21.247 2.848 -19.062 1.00 64.50 103 ASN A CA 1
ATOM 820 C C . ASN A 1 103 ? 20.695 4.124 -19.728 1.00 64.50 103 ASN A C 1
ATOM 822 O O . ASN A 1 103 ? 21.478 4.926 -20.227 1.00 64.50 103 ASN A O 1
ATOM 826 N N . GLU A 1 104 ? 19.373 4.340 -19.709 1.00 65.31 104 GLU A N 1
ATOM 827 C CA . GLU A 1 104 ? 18.695 5.466 -20.390 1.00 65.31 104 GLU A CA 1
ATOM 828 C C . GLU A 1 104 ? 18.151 6.540 -19.437 1.00 65.31 104 GLU A C 1
ATOM 830 O O . GLU A 1 104 ? 17.512 7.502 -19.859 1.00 65.31 104 GLU A O 1
ATOM 835 N N . GLY A 1 105 ? 18.395 6.381 -18.134 1.00 67.88 105 GLY A N 1
ATOM 836 C CA . GLY A 1 105 ? 17.748 7.182 -17.098 1.00 67.88 105 GLY A CA 1
ATOM 837 C C . GLY A 1 105 ? 16.347 6.674 -16.734 1.00 67.88 105 GLY A C 1
ATOM 838 O O . GLY A 1 105 ? 15.831 5.712 -17.298 1.00 67.88 105 GLY A O 1
ATOM 839 N N . LEU A 1 106 ? 15.744 7.289 -15.715 1.00 74.75 106 LEU A N 1
ATOM 840 C CA . LEU A 1 106 ? 14.409 6.934 -15.228 1.00 74.75 106 LEU A CA 1
ATOM 841 C C . LEU A 1 106 ? 13.358 7.873 -15.836 1.00 74.75 106 LEU A C 1
ATOM 843 O O . LEU A 1 106 ? 13.564 9.089 -15.806 1.00 74.75 106 LEU A O 1
ATOM 847 N N . PRO A 1 107 ? 12.199 7.363 -16.296 1.00 78.31 107 PRO A N 1
ATOM 848 C CA . PRO A 1 107 ? 11.105 8.221 -16.739 1.00 78.31 107 PRO A CA 1
ATOM 849 C C . PRO A 1 107 ? 10.694 9.222 -15.650 1.00 78.31 107 PRO A C 1
ATOM 851 O O . PRO A 1 107 ? 10.602 8.878 -14.470 1.00 78.31 107 PRO A O 1
ATOM 854 N N . THR A 1 108 ? 10.367 10.460 -16.022 1.00 82.38 108 THR A N 1
ATOM 855 C CA . THR A 1 108 ? 9.969 11.493 -15.047 1.00 82.38 108 THR A CA 1
ATOM 856 C C . THR A 1 108 ? 8.754 11.072 -14.216 1.00 82.38 108 THR A C 1
ATOM 858 O O . THR A 1 108 ? 8.740 11.269 -13.003 1.00 82.38 108 THR A O 1
ATOM 861 N N . ALA A 1 109 ? 7.761 10.423 -14.836 1.00 82.38 109 ALA A N 1
ATOM 862 C CA . ALA A 1 109 ? 6.606 9.861 -14.128 1.00 82.38 109 ALA A CA 1
ATOM 863 C C . ALA A 1 109 ? 7.034 8.864 -13.038 1.00 82.38 109 ALA A C 1
ATOM 865 O O . ALA A 1 109 ? 6.526 8.888 -11.917 1.00 82.38 109 ALA A O 1
ATOM 866 N N . VAL A 1 110 ? 8.027 8.026 -13.349 1.00 81.44 110 VAL A N 1
ATOM 867 C CA . VAL A 1 110 ? 8.591 7.042 -12.425 1.00 81.44 110 VAL A CA 1
ATOM 868 C C . VAL A 1 110 ? 9.255 7.728 -11.232 1.00 81.44 110 VAL A C 1
ATOM 870 O O . VAL A 1 110 ? 9.033 7.283 -10.105 1.00 81.44 110 VAL A O 1
ATOM 873 N N . LEU A 1 111 ? 10.002 8.816 -11.453 1.00 84.38 111 LEU A N 1
ATOM 874 C CA . LEU A 1 111 ? 10.623 9.616 -10.389 1.00 84.38 111 LEU A CA 1
ATOM 875 C C . LEU A 1 111 ? 9.583 10.263 -9.465 1.00 84.38 111 LEU A C 1
ATOM 877 O O . LEU A 1 111 ? 9.708 10.171 -8.244 1.00 84.38 111 LEU A O 1
ATOM 881 N N . VAL A 1 112 ? 8.526 10.857 -10.029 1.00 84.38 112 VAL A N 1
ATOM 882 C CA . VAL A 1 112 ? 7.423 11.446 -9.247 1.00 84.38 112 VAL A CA 1
ATOM 883 C C . VAL A 1 112 ? 6.749 10.379 -8.377 1.00 84.38 112 VAL A C 1
ATOM 885 O O . VAL A 1 112 ? 6.574 10.582 -7.173 1.00 84.38 112 VAL A O 1
ATOM 888 N N . SER A 1 113 ? 6.440 9.208 -8.944 1.00 84.62 113 SER A N 1
ATOM 889 C CA . SER A 1 113 ? 5.885 8.085 -8.181 1.00 84.62 113 SER A CA 1
ATOM 890 C C . SER A 1 113 ? 6.843 7.581 -7.097 1.00 84.62 113 SER A C 1
ATOM 892 O O . SER A 1 113 ? 6.387 7.246 -6.007 1.00 84.62 113 SER A O 1
ATOM 894 N N . PHE A 1 114 ? 8.158 7.545 -7.350 1.00 84.19 114 PHE A N 1
ATOM 895 C CA . PHE A 1 114 ? 9.150 7.156 -6.341 1.00 84.19 114 PHE A CA 1
ATOM 896 C C . PHE A 1 114 ? 9.155 8.112 -5.150 1.00 84.19 114 PHE A C 1
ATOM 898 O O . PHE A 1 114 ? 9.119 7.653 -4.010 1.00 84.19 114 PHE A O 1
ATOM 905 N N . ILE A 1 115 ? 9.138 9.425 -5.396 1.00 86.75 115 ILE A N 1
ATOM 906 C CA . ILE A 1 115 ? 9.044 10.428 -4.328 1.00 86.75 115 ILE A CA 1
ATOM 907 C C . ILE A 1 115 ? 7.767 10.198 -3.512 1.00 86.75 115 ILE A C 1
ATOM 909 O O . ILE A 1 115 ? 7.832 10.087 -2.289 1.00 86.75 115 ILE A O 1
ATOM 913 N N . ALA A 1 116 ? 6.620 10.030 -4.178 1.00 86.50 116 ALA A N 1
ATOM 914 C CA . ALA A 1 116 ? 5.347 9.780 -3.506 1.00 86.50 116 ALA A CA 1
ATOM 915 C C . ALA A 1 116 ? 5.370 8.500 -2.645 1.00 86.50 116 ALA A C 1
ATOM 917 O O . ALA A 1 116 ? 4.904 8.513 -1.504 1.00 86.50 116 ALA A O 1
ATOM 918 N N . VAL A 1 117 ? 5.949 7.409 -3.158 1.00 87.12 117 VAL A N 1
ATOM 919 C CA . VAL A 1 117 ? 6.127 6.141 -2.432 1.00 87.12 117 VAL A CA 1
ATOM 920 C C . VAL A 1 117 ? 7.020 6.334 -1.206 1.00 87.12 117 VAL A C 1
ATOM 922 O O . VAL A 1 117 ? 6.615 5.982 -0.099 1.00 87.12 117 VAL A O 1
ATOM 925 N N . MET A 1 118 ? 8.202 6.933 -1.366 1.00 88.12 118 MET A N 1
ATOM 926 C CA . MET A 1 118 ? 9.159 7.113 -0.269 1.00 88.12 118 MET A CA 1
ATOM 927 C C . MET A 1 118 ? 8.597 8.017 0.832 1.00 88.12 118 MET A C 1
ATOM 929 O O . MET A 1 118 ? 8.676 7.677 2.018 1.00 88.12 118 MET A O 1
ATOM 933 N N . SER A 1 119 ? 7.960 9.130 0.456 1.00 87.88 119 SER A N 1
ATOM 934 C CA . SER A 1 119 ? 7.289 10.024 1.403 1.00 87.88 119 SER A CA 1
ATOM 935 C C . SER A 1 119 ? 6.129 9.321 2.110 1.00 87.88 119 SER A C 1
ATOM 937 O O . SER A 1 119 ? 6.028 9.383 3.336 1.00 87.88 119 SER A O 1
ATOM 939 N N . GLY A 1 120 ? 5.285 8.596 1.369 1.00 88.88 120 GLY A N 1
ATOM 940 C CA . GLY A 1 120 ? 4.141 7.872 1.921 1.00 88.88 120 GLY A CA 1
ATOM 941 C C . GLY A 1 120 ? 4.539 6.786 2.923 1.00 88.88 120 GLY A C 1
ATOM 942 O O . GLY A 1 120 ? 3.933 6.687 3.991 1.00 88.88 120 GLY A O 1
ATOM 943 N N . LEU A 1 121 ? 5.587 6.010 2.633 1.00 87.81 121 LEU A N 1
ATOM 944 C CA . LEU A 1 121 ? 6.088 4.967 3.535 1.00 87.81 121 LEU A CA 1
ATOM 945 C C . LEU A 1 121 ? 6.718 5.548 4.799 1.00 87.81 121 LEU A C 1
ATOM 947 O O . LEU A 1 121 ? 6.441 5.061 5.896 1.00 87.81 121 LEU A O 1
ATOM 951 N N . THR A 1 122 ? 7.514 6.608 4.655 1.00 91.25 122 THR A N 1
ATOM 952 C CA . THR A 1 122 ? 8.167 7.281 5.787 1.00 91.25 122 THR A CA 1
ATOM 953 C C . THR A 1 122 ? 7.126 7.873 6.732 1.00 91.25 122 THR A C 1
ATOM 955 O O . THR A 1 122 ? 7.115 7.566 7.926 1.00 91.25 122 THR A O 1
ATOM 958 N N . LEU A 1 123 ? 6.181 8.652 6.194 1.00 93.06 123 LEU A N 1
ATOM 959 C CA . LEU A 1 123 ? 5.087 9.220 6.979 1.00 93.06 123 LEU A CA 1
ATOM 960 C C . LEU A 1 123 ? 4.204 8.116 7.571 1.00 93.06 123 LEU A C 1
ATOM 962 O O . LEU A 1 123 ? 3.878 8.144 8.755 1.00 93.06 123 LEU A O 1
ATOM 966 N N . GLY A 1 124 ? 3.874 7.090 6.786 1.00 91.81 124 GLY A N 1
ATOM 967 C CA . GLY A 1 124 ? 3.092 5.946 7.239 1.00 91.81 124 GLY A CA 1
ATOM 968 C C . GLY A 1 124 ? 3.734 5.203 8.414 1.00 91.81 124 GLY A C 1
ATOM 969 O O . GLY A 1 124 ? 3.015 4.774 9.320 1.00 91.81 124 GLY A O 1
ATOM 970 N N . TRP A 1 125 ? 5.061 5.053 8.427 1.00 91.19 125 TRP A N 1
ATOM 971 C CA . TRP A 1 125 ? 5.805 4.426 9.521 1.00 91.19 125 TRP A CA 1
ATOM 972 C C . TRP A 1 125 ? 5.765 5.264 10.807 1.00 91.19 125 TRP A C 1
ATOM 974 O O . TRP A 1 125 ? 5.462 4.736 11.880 1.00 91.19 125 TRP A O 1
ATOM 984 N N . ILE A 1 126 ? 5.969 6.578 10.695 1.00 94.19 126 ILE A N 1
ATOM 985 C CA . ILE A 1 126 ? 5.877 7.501 11.835 1.00 94.19 126 ILE A CA 1
ATOM 986 C C . ILE A 1 126 ? 4.465 7.459 12.441 1.00 94.19 126 ILE A C 1
ATOM 988 O O . ILE A 1 126 ? 4.304 7.260 13.648 1.00 94.19 126 ILE A O 1
ATOM 992 N N . LEU A 1 127 ? 3.425 7.550 11.601 1.00 94.19 127 LEU A N 1
ATOM 993 C CA . LEU A 1 127 ? 2.028 7.537 12.047 1.00 94.19 127 LEU A CA 1
ATOM 994 C C . LEU A 1 127 ? 1.662 6.254 12.807 1.00 94.19 127 LEU A C 1
ATOM 996 O O . LEU A 1 127 ? 0.955 6.317 13.816 1.00 94.19 127 LEU A O 1
ATOM 1000 N N . ILE A 1 128 ? 2.130 5.084 12.352 1.00 91.94 128 ILE A N 1
ATOM 1001 C CA . ILE A 1 128 ? 1.793 3.817 13.015 1.00 91.94 128 ILE A CA 1
ATOM 1002 C C . ILE A 1 128 ? 2.530 3.638 14.347 1.00 91.94 128 ILE A C 1
ATOM 1004 O O . ILE A 1 128 ? 1.977 3.008 15.251 1.00 91.94 128 ILE A O 1
ATOM 1008 N N . ILE A 1 129 ? 3.736 4.195 14.501 1.00 93.75 129 ILE A N 1
ATOM 1009 C CA . ILE A 1 129 ? 4.453 4.198 15.784 1.00 93.75 129 ILE A CA 1
ATOM 1010 C C . ILE A 1 129 ? 3.680 5.023 16.809 1.00 93.75 129 ILE A C 1
ATOM 1012 O O . ILE A 1 129 ? 3.339 4.496 17.869 1.00 93.75 129 ILE A O 1
ATOM 1016 N N . ILE A 1 130 ? 3.329 6.263 16.459 1.00 95.88 130 ILE A N 1
ATOM 1017 C CA . ILE A 1 130 ? 2.565 7.160 17.339 1.00 95.88 130 ILE A CA 1
ATOM 1018 C C . ILE A 1 130 ? 1.227 6.510 17.714 1.00 95.88 130 ILE A C 1
ATOM 1020 O O . ILE A 1 130 ? 0.858 6.438 18.885 1.00 95.88 130 ILE A O 1
ATOM 1024 N N . TYR A 1 131 ? 0.520 5.940 16.732 1.00 94.00 131 TYR A N 1
ATOM 1025 C CA . TYR A 1 131 ? -0.731 5.222 16.977 1.00 94.00 131 TYR A CA 1
ATOM 1026 C C . TYR A 1 131 ? -0.576 4.073 17.985 1.00 94.00 131 TYR A C 1
ATOM 1028 O O . TYR A 1 131 ? -1.413 3.916 18.876 1.00 94.00 131 TYR A O 1
ATOM 1036 N N . LYS A 1 132 ? 0.473 3.251 17.840 1.00 91.00 132 LYS A N 1
ATOM 1037 C CA . LYS A 1 132 ? 0.734 2.121 18.742 1.00 91.00 132 LYS A CA 1
ATOM 1038 C C . LYS A 1 132 ? 1.038 2.595 20.159 1.00 91.00 132 LYS A C 1
ATOM 1040 O O . LYS A 1 132 ? 0.516 2.008 21.100 1.00 91.00 132 LYS A O 1
ATOM 1045 N N . GLN A 1 133 ? 1.836 3.650 20.309 1.00 94.38 133 GLN A N 1
ATOM 1046 C CA . GLN A 1 133 ? 2.162 4.221 21.616 1.00 94.38 133 GLN A CA 1
ATOM 1047 C C . GLN A 1 133 ? 0.903 4.725 22.332 1.00 94.38 133 GLN A C 1
ATOM 1049 O O . GLN A 1 133 ? 0.669 4.340 23.476 1.00 94.38 133 GLN A O 1
ATOM 1054 N N . ASN A 1 134 ? 0.044 5.476 21.635 1.00 94.44 134 ASN A N 1
ATOM 1055 C CA . ASN A 1 134 ? -1.196 6.004 22.213 1.00 94.44 134 ASN A CA 1
ATOM 1056 C C . ASN A 1 134 ? -2.149 4.883 22.658 1.00 94.44 134 ASN A C 1
ATOM 1058 O O . ASN A 1 134 ? -2.638 4.891 23.785 1.00 94.44 134 ASN A O 1
ATOM 1062 N N . ILE A 1 135 ? -2.361 3.871 21.809 1.00 91.94 135 ILE A N 1
ATOM 1063 C CA . ILE A 1 135 ? -3.212 2.719 22.151 1.00 91.94 135 ILE A CA 1
ATOM 1064 C C . ILE A 1 135 ? -2.644 1.920 23.328 1.00 91.94 135 ILE A C 1
ATOM 1066 O O . ILE A 1 135 ? -3.405 1.476 24.186 1.00 91.94 135 ILE A O 1
ATOM 1070 N N . ASN A 1 136 ? -1.327 1.722 23.382 1.00 91.81 136 ASN A N 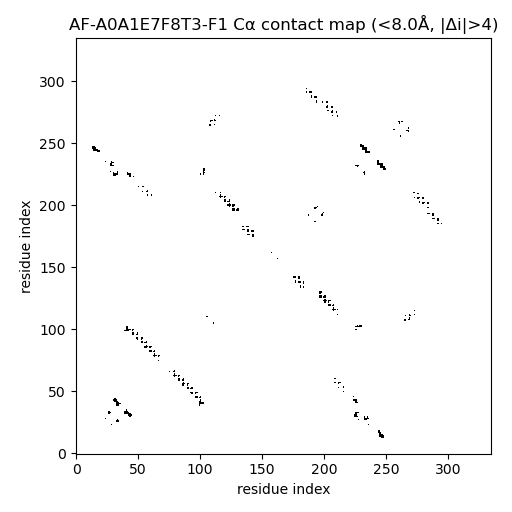1
ATOM 1071 C CA . ASN A 1 136 ? -0.693 0.991 24.476 1.00 91.81 136 ASN A CA 1
ATOM 1072 C C . ASN A 1 136 ? -0.788 1.760 25.798 1.00 91.81 136 ASN A C 1
ATOM 1074 O O . ASN A 1 136 ? -1.029 1.139 26.832 1.00 91.81 136 ASN A O 1
ATOM 1078 N N . ALA A 1 137 ? -0.649 3.088 25.774 1.00 94.19 137 ALA A N 1
ATOM 1079 C CA . ALA A 1 137 ? -0.829 3.929 26.954 1.00 94.19 137 ALA A CA 1
ATOM 1080 C C . ALA A 1 137 ? -2.268 3.833 27.494 1.00 94.19 137 ALA A C 1
ATOM 1082 O O . ALA A 1 137 ? -2.463 3.550 28.677 1.00 94.19 137 ALA A O 1
ATOM 1083 N N . GLU A 1 138 ? -3.274 3.961 26.622 1.00 93.50 138 GLU A N 1
ATOM 1084 C CA . GLU A 1 138 ? -4.688 3.801 26.994 1.00 93.50 138 GLU A CA 1
ATOM 1085 C C . GLU A 1 138 ? -4.982 2.391 27.538 1.00 93.50 138 GLU A C 1
ATOM 1087 O O . GLU A 1 138 ? -5.605 2.235 28.590 1.00 93.50 138 GLU A O 1
ATOM 1092 N N . ALA A 1 139 ? -4.492 1.346 26.861 1.00 92.06 139 ALA A N 1
ATOM 1093 C 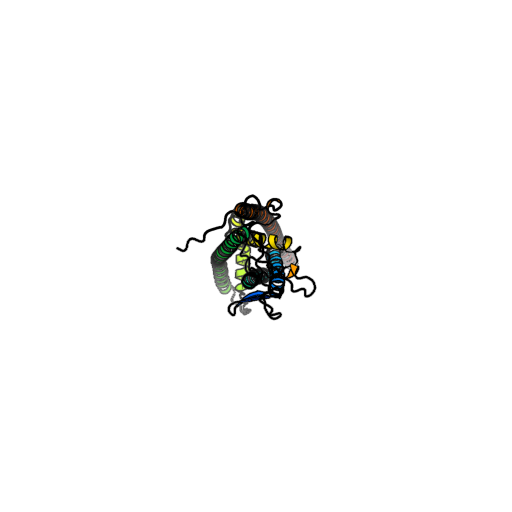CA . ALA A 1 139 ? -4.674 -0.039 27.294 1.00 92.06 139 ALA A CA 1
ATOM 1094 C C . ALA A 1 139 ? -4.031 -0.299 28.665 1.00 92.06 139 ALA A C 1
ATOM 1096 O O . ALA A 1 139 ? -4.638 -0.957 29.512 1.00 92.06 139 ALA A O 1
ATOM 1097 N N . THR A 1 140 ? -2.848 0.270 28.910 1.00 93.44 140 THR A N 1
ATOM 1098 C CA . THR A 1 140 ? -2.143 0.159 30.195 1.00 93.44 140 THR A CA 1
ATOM 1099 C C . THR A 1 140 ? -2.971 0.764 31.326 1.00 93.44 140 THR A C 1
ATOM 1101 O O . THR A 1 140 ? -3.140 0.123 32.361 1.00 93.44 140 THR A O 1
ATOM 1104 N N . GLN A 1 141 ? -3.571 1.941 31.118 1.00 94.94 141 GLN A N 1
ATOM 1105 C CA . GLN A 1 141 ? -4.443 2.568 32.119 1.00 94.94 141 GLN A CA 1
ATOM 1106 C C . GLN A 1 141 ? -5.683 1.715 32.429 1.00 94.94 141 GLN A C 1
ATOM 1108 O O . GLN A 1 141 ? -6.083 1.603 33.590 1.00 94.94 141 GLN A O 1
ATOM 1113 N N . ILE A 1 142 ? -6.290 1.082 31.418 1.00 92.62 142 ILE A N 1
ATOM 1114 C CA . ILE A 1 142 ? -7.440 0.184 31.616 1.00 92.62 142 ILE A CA 1
ATOM 1115 C C . ILE A 1 142 ? -7.033 -1.058 32.417 1.00 92.62 142 ILE A C 1
ATOM 1117 O O . ILE A 1 142 ? -7.736 -1.440 33.354 1.00 92.62 142 ILE A O 1
ATOM 1121 N N . VAL A 1 143 ? -5.906 -1.689 32.074 1.00 92.62 143 VAL A N 1
ATOM 1122 C CA . VAL A 1 143 ? -5.418 -2.879 32.789 1.00 92.62 143 VAL A CA 1
ATOM 1123 C C . VAL A 1 143 ? -5.043 -2.535 34.230 1.00 92.62 143 VAL A C 1
ATOM 1125 O O . VAL A 1 143 ? -5.451 -3.256 35.138 1.00 92.62 143 VAL A O 1
ATOM 1128 N N . GLN A 1 144 ? -4.359 -1.412 34.465 1.00 93.19 144 GLN A N 1
ATOM 1129 C CA . GLN A 1 144 ? -4.026 -0.939 35.814 1.00 93.19 144 GLN A CA 1
ATOM 1130 C C . GLN A 1 144 ? -5.280 -0.731 36.671 1.00 93.19 144 GLN A C 1
ATOM 1132 O O . GLN A 1 144 ? -5.342 -1.241 37.788 1.00 93.19 144 GLN A O 1
ATOM 1137 N N . LYS A 1 145 ? -6.317 -0.068 36.136 1.00 92.31 145 LYS A N 1
ATOM 1138 C CA . LYS A 1 145 ? -7.603 0.093 36.839 1.00 92.31 145 LYS A CA 1
ATOM 1139 C C . LYS A 1 145 ? -8.234 -1.260 37.181 1.00 92.31 145 LYS A C 1
ATOM 1141 O O . LYS A 1 145 ? -8.612 -1.477 38.328 1.00 92.31 145 LYS A O 1
ATOM 1146 N N . LYS A 1 146 ? -8.289 -2.194 36.221 1.00 89.50 146 LYS A N 1
ATOM 1147 C CA . LYS A 1 146 ? -8.848 -3.544 36.436 1.00 89.50 146 LYS A CA 1
ATOM 1148 C C . LYS A 1 146 ? -8.070 -4.333 37.499 1.00 89.50 146 LYS A C 1
ATOM 1150 O O . LYS A 1 146 ? -8.689 -5.039 38.292 1.00 89.50 146 LYS A O 1
ATOM 1155 N N . LEU A 1 147 ? -6.742 -4.204 37.542 1.00 89.56 147 LEU A N 1
ATOM 1156 C CA . LEU A 1 147 ? -5.900 -4.851 38.553 1.00 89.56 147 LEU A CA 1
ATOM 1157 C C . LEU A 1 147 ? -6.137 -4.274 39.953 1.00 89.56 147 LEU A C 1
ATOM 1159 O O . LEU A 1 147 ? -6.356 -5.043 40.884 1.00 89.56 147 LEU A O 1
ATOM 1163 N N . VAL A 1 148 ? -6.167 -2.945 40.101 1.00 89.44 148 VAL A N 1
ATOM 1164 C CA . VAL A 1 148 ? -6.432 -2.290 41.395 1.00 89.44 148 VAL A CA 1
ATOM 1165 C C . VAL A 1 148 ? -7.820 -2.659 41.926 1.00 89.44 148 VAL A C 1
ATOM 1167 O O . VAL A 1 148 ? -7.953 -3.014 43.096 1.00 89.44 148 VAL A O 1
ATOM 1170 N N . THR A 1 149 ? -8.851 -2.661 41.074 1.00 88.25 149 THR A N 1
ATOM 1171 C CA . THR A 1 149 ? -10.204 -3.078 41.476 1.00 88.25 149 THR A CA 1
ATOM 1172 C C . THR A 1 149 ? -10.239 -4.535 41.944 1.00 88.25 149 THR A C 1
ATOM 1174 O O . THR A 1 149 ? -10.807 -4.809 43.000 1.00 88.25 149 THR A O 1
ATOM 1177 N N . LYS A 1 150 ? -9.590 -5.462 41.220 1.00 85.25 150 LYS A N 1
ATOM 1178 C CA . LYS A 1 150 ? -9.497 -6.874 41.636 1.00 85.25 150 LYS A CA 1
ATOM 1179 C C . LYS A 1 150 ? -8.770 -7.041 42.974 1.00 85.25 150 LYS A C 1
ATOM 1181 O O . LYS A 1 150 ? -9.219 -7.814 43.815 1.00 85.25 150 LYS A O 1
ATOM 1186 N N . LEU A 1 151 ? -7.670 -6.317 43.188 1.00 84.31 151 LEU A N 1
ATOM 1187 C CA . LEU A 1 151 ? -6.916 -6.371 44.444 1.00 84.31 151 LEU A CA 1
ATOM 1188 C C . LEU A 1 151 ? -7.740 -5.849 45.631 1.00 84.31 151 LEU A C 1
ATOM 1190 O O . LEU A 1 151 ? -7.751 -6.485 46.683 1.00 84.31 151 LEU A O 1
ATOM 1194 N N . ASN A 1 152 ? -8.481 -4.751 45.450 1.00 84.88 152 ASN A N 1
ATOM 1195 C CA . ASN A 1 152 ? -9.342 -4.191 46.495 1.00 84.88 152 ASN A CA 1
ATOM 1196 C C . ASN A 1 152 ? -10.527 -5.112 46.839 1.00 84.88 152 ASN A C 1
ATOM 1198 O O . ASN A 1 152 ? -10.862 -5.263 48.012 1.00 84.88 152 ASN A O 1
ATOM 1202 N N . MET A 1 153 ? -11.139 -5.762 45.840 1.00 77.94 153 MET A N 1
ATOM 1203 C CA . MET A 1 153 ? -12.221 -6.734 46.061 1.00 77.94 153 MET A CA 1
ATOM 1204 C C . MET A 1 153 ? -11.721 -7.968 46.822 1.00 77.94 153 MET A C 1
ATOM 1206 O O . MET A 1 153 ? -12.292 -8.323 47.851 1.00 77.94 153 MET A O 1
ATOM 1210 N N . ASN A 1 154 ? -10.594 -8.547 46.401 1.00 73.31 154 ASN A N 1
ATOM 1211 C CA . ASN A 1 154 ? -10.004 -9.709 47.069 1.00 73.31 154 ASN A CA 1
ATOM 1212 C C . ASN A 1 154 ? -9.525 -9.387 48.498 1.00 73.31 154 ASN A C 1
ATOM 1214 O O . ASN A 1 154 ? -9.565 -10.251 49.376 1.00 73.31 154 ASN A O 1
ATOM 1218 N N . GLY A 1 155 ? -9.074 -8.151 48.748 1.00 70.06 155 GLY A N 1
ATOM 1219 C CA . GLY A 1 155 ? -8.702 -7.675 50.083 1.00 70.06 155 GLY A CA 1
ATOM 1220 C C . GLY A 1 155 ? -9.889 -7.591 51.051 1.00 70.06 155 GLY A C 1
ATOM 1221 O O . GLY A 1 155 ? -9.736 -7.909 52.231 1.00 70.06 155 GLY A O 1
ATOM 1222 N N . ASN A 1 156 ? -11.075 -7.229 50.554 1.00 63.41 156 ASN A N 1
ATOM 1223 C CA . ASN A 1 156 ? -12.307 -7.212 51.346 1.00 63.41 156 ASN A CA 1
ATOM 1224 C C . ASN A 1 156 ? -12.894 -8.619 51.544 1.00 63.41 156 ASN A C 1
ATOM 1226 O O . ASN A 1 156 ? -13.403 -8.923 52.620 1.00 63.41 156 ASN A O 1
ATOM 1230 N N . GLU A 1 157 ? -12.769 -9.504 50.554 1.00 60.59 157 GLU A N 1
ATOM 1231 C CA . GLU A 1 157 ? -13.290 -10.875 50.630 1.00 60.59 157 GLU A CA 1
ATOM 1232 C C . GLU A 1 157 ? -12.480 -11.760 51.597 1.00 60.59 157 GLU A C 1
ATOM 1234 O O . GLU A 1 157 ? -13.053 -12.493 52.407 1.00 60.59 157 GLU A O 1
ATOM 1239 N N . LYS A 1 158 ? -11.145 -11.614 51.612 1.00 55.31 158 LYS A N 1
ATOM 1240 C CA . LYS A 1 158 ? -10.263 -12.313 52.569 1.00 55.31 158 LYS A CA 1
ATOM 1241 C C . LYS A 1 158 ? -10.459 -11.888 54.027 1.00 55.31 158 LYS A C 1
ATOM 1243 O O . LYS A 1 158 ? -10.109 -12.658 54.915 1.00 55.31 158 LYS A O 1
ATOM 1248 N N . LYS A 1 159 ? -11.017 -10.701 54.294 1.00 56.12 159 LYS A N 1
ATOM 1249 C CA . LYS A 1 159 ? -11.381 -10.288 55.662 1.00 56.12 159 LYS A CA 1
ATOM 1250 C C . LYS A 1 159 ? -12.646 -10.982 56.180 1.00 56.12 159 LYS A C 1
ATOM 1252 O O . LYS A 1 159 ? -12.780 -11.112 57.389 1.00 56.12 159 LYS A O 1
ATOM 1257 N N . ASN A 1 160 ? -13.528 -11.455 55.294 1.00 55.41 160 ASN A N 1
ATOM 1258 C CA . ASN A 1 160 ? -14.814 -12.058 55.670 1.00 55.41 160 ASN A CA 1
ATOM 1259 C C . ASN A 1 160 ? -14.859 -13.589 55.568 1.00 55.41 160 ASN A C 1
ATOM 1261 O O . ASN A 1 160 ? -15.729 -14.209 56.173 1.00 55.41 160 ASN A O 1
ATOM 1265 N N . LYS A 1 161 ? -13.931 -14.229 54.851 1.00 50.59 161 LYS A N 1
ATOM 1266 C CA . LYS A 1 161 ? -13.794 -15.691 54.833 1.00 50.59 161 LYS A CA 1
ATOM 1267 C C . LYS A 1 161 ? -12.350 -16.067 55.132 1.00 50.59 161 LYS A C 1
ATOM 1269 O O . LYS A 1 161 ? -11.486 -15.983 54.262 1.00 50.59 161 LYS A O 1
ATOM 1274 N N . GLY A 1 162 ? -12.091 -16.510 56.361 1.00 56.59 162 GLY A N 1
ATOM 1275 C CA . GLY A 1 162 ? -10.865 -17.234 56.679 1.00 56.59 162 GLY A CA 1
ATOM 1276 C C . GLY A 1 162 ? -10.842 -18.523 55.862 1.00 56.59 162 GLY A C 1
ATOM 1277 O O . GLY A 1 162 ? -11.504 -19.489 56.223 1.00 56.59 162 GLY A O 1
ATOM 1278 N N . SER A 1 163 ? -10.162 -18.534 54.717 1.00 45.38 163 SER A N 1
ATOM 1279 C CA . SER A 1 163 ? -10.033 -19.759 53.934 1.00 45.38 163 SER A CA 1
ATOM 1280 C C . SER A 1 163 ? -8.793 -19.786 53.051 1.00 45.38 163 SER A C 1
ATOM 1282 O O . SER A 1 163 ? -8.545 -18.918 52.210 1.00 45.38 163 SER A O 1
ATOM 1284 N N . ASN A 1 164 ? -8.047 -20.864 53.268 1.00 51.81 164 ASN A N 1
ATOM 1285 C CA . ASN A 1 164 ? -7.030 -21.436 52.413 1.00 51.81 164 ASN A CA 1
ATOM 1286 C C . ASN A 1 164 ? -7.607 -21.774 51.036 1.00 51.81 164 ASN A C 1
ATOM 1288 O O . ASN A 1 164 ? -8.284 -22.782 50.883 1.00 51.81 164 ASN A O 1
ATOM 1292 N N . THR A 1 165 ? -7.252 -21.016 50.005 1.00 48.62 165 THR A N 1
ATOM 1293 C CA . THR A 1 165 ? -7.174 -21.555 48.639 1.00 48.62 165 THR A CA 1
ATOM 1294 C C . THR A 1 165 ? -6.077 -20.829 47.865 1.00 48.62 165 THR A C 1
ATOM 1296 O O . THR A 1 165 ? -6.285 -19.844 47.163 1.00 48.62 165 THR A O 1
ATOM 1299 N N . ASN A 1 166 ? -4.858 -21.352 48.002 1.00 51.25 166 ASN A N 1
ATOM 1300 C CA . ASN A 1 166 ? -3.765 -21.101 47.073 1.00 51.25 166 ASN A CA 1
ATOM 1301 C C . ASN A 1 166 ? -4.038 -21.865 45.771 1.00 51.25 166 ASN A C 1
ATOM 1303 O O . ASN A 1 166 ? -3.588 -22.992 45.588 1.00 51.25 166 ASN A O 1
ATOM 1307 N N . LYS A 1 167 ? -4.747 -21.239 44.836 1.00 50.19 167 LYS A N 1
ATOM 1308 C CA . LYS A 1 167 ? -4.486 -21.455 43.410 1.00 50.19 167 LYS A CA 1
ATOM 1309 C C . LYS A 1 167 ? -4.219 -20.085 42.823 1.00 50.19 167 LYS A C 1
ATOM 1311 O O . LYS A 1 167 ? -5.144 -19.333 42.543 1.00 50.19 167 LYS A O 1
ATOM 1316 N N . GLY A 1 168 ? -2.935 -19.742 42.735 1.00 53.78 168 GLY A N 1
ATOM 1317 C CA . GLY A 1 168 ? -2.485 -18.526 42.077 1.00 53.78 168 GLY A CA 1
ATOM 1318 C C . GLY A 1 168 ? -2.951 -18.558 40.630 1.00 53.78 168 GLY A C 1
ATOM 1319 O O . GLY A 1 168 ? -2.354 -19.236 39.798 1.00 53.78 168 GLY A O 1
ATOM 1320 N N . GLU A 1 169 ? -4.052 -17.869 40.344 1.00 60.72 169 GLU A N 1
ATOM 1321 C CA . GLU A 1 169 ? -4.457 -17.576 38.980 1.00 60.72 169 GLU A CA 1
ATOM 1322 C C . GLU A 1 169 ? -3.302 -16.785 38.359 1.00 60.72 169 GLU A C 1
ATOM 1324 O O . GLU A 1 169 ? -3.035 -15.645 38.742 1.00 60.72 169 GLU A O 1
ATOM 1329 N N . VAL A 1 170 ? -2.540 -17.425 37.469 1.00 71.62 170 VAL A N 1
ATOM 1330 C CA . VAL A 1 170 ? -1.417 -16.776 36.793 1.00 71.62 170 VAL A CA 1
ATOM 1331 C C . VAL A 1 170 ? -2.003 -15.667 35.927 1.00 71.62 170 VAL A C 1
ATOM 1333 O O . VAL A 1 170 ? -2.604 -15.920 34.881 1.00 71.62 170 VAL A O 1
ATOM 1336 N N . ILE A 1 171 ? -1.866 -14.425 36.389 1.00 76.31 171 ILE A N 1
ATOM 1337 C CA . ILE A 1 171 ? -2.331 -13.240 35.675 1.00 76.31 171 ILE A CA 1
ATOM 1338 C C . ILE A 1 171 ? -1.508 -13.122 34.391 1.00 76.31 171 ILE A C 1
ATOM 1340 O O . ILE A 1 171 ? -0.361 -12.680 34.402 1.00 76.31 171 ILE A O 1
ATOM 1344 N N . ASN A 1 172 ? -2.096 -13.522 33.264 1.00 84.88 172 ASN A N 1
ATOM 1345 C CA . ASN A 1 172 ? -1.476 -13.342 31.959 1.00 84.88 172 ASN A CA 1
ATOM 1346 C C . ASN A 1 172 ? -1.688 -11.892 31.491 1.00 84.88 172 ASN A C 1
ATOM 1348 O O . ASN A 1 172 ? -2.742 -11.541 30.946 1.00 84.88 172 ASN A O 1
ATOM 1352 N N . LEU A 1 173 ? -0.684 -11.047 31.744 1.00 85.62 173 LEU A N 1
ATOM 1353 C CA . LEU A 1 173 ? -0.710 -9.620 31.423 1.00 85.62 173 LEU A CA 1
ATOM 1354 C C . LEU A 1 173 ? -0.911 -9.369 29.922 1.00 85.62 173 LEU A C 1
ATOM 1356 O O . LEU A 1 173 ? -1.707 -8.507 29.551 1.00 85.62 173 LEU A O 1
ATOM 1360 N N . ASP A 1 174 ? -0.282 -10.168 29.058 1.00 84.31 174 ASP A N 1
ATOM 1361 C CA . ASP A 1 174 ? -0.408 -10.039 27.601 1.00 84.31 174 ASP A CA 1
ATOM 1362 C C . ASP A 1 174 ? -1.845 -10.271 27.135 1.00 84.31 174 ASP A C 1
ATOM 1364 O O . ASP A 1 174 ? -2.372 -9.549 26.283 1.00 84.31 174 ASP A O 1
ATOM 1368 N N . LYS A 1 175 ? -2.529 -11.259 27.720 1.00 84.81 175 LYS A N 1
ATOM 1369 C CA . LYS A 1 175 ? -3.944 -11.509 27.438 1.00 84.81 175 LYS A CA 1
ATOM 1370 C C . LYS A 1 175 ? -4.807 -10.331 27.891 1.00 84.81 175 LYS A C 1
ATOM 1372 O O . LYS A 1 175 ? -5.687 -9.913 27.140 1.00 84.81 175 LYS A O 1
ATOM 1377 N N . MET A 1 176 ? -4.549 -9.768 29.073 1.00 85.94 176 MET A N 1
ATOM 1378 C CA . MET A 1 176 ? -5.281 -8.595 29.569 1.00 85.94 176 MET A CA 1
ATOM 1379 C C . MET A 1 176 ? -5.072 -7.362 28.685 1.00 85.94 176 MET A C 1
ATOM 1381 O O . MET A 1 176 ? -6.049 -6.693 28.344 1.00 85.94 176 MET A O 1
ATOM 1385 N N . MET A 1 177 ? -3.834 -7.102 28.262 1.00 88.31 177 MET A N 1
ATOM 1386 C CA . MET A 1 177 ? -3.502 -6.002 27.356 1.00 88.31 177 MET A CA 1
ATOM 1387 C C . MET A 1 177 ? -4.205 -6.161 26.008 1.00 88.31 177 MET A C 1
ATOM 1389 O O . MET A 1 177 ? -4.874 -5.235 25.557 1.00 88.31 177 MET A O 1
ATOM 1393 N N . ASN A 1 178 ? -4.159 -7.352 25.404 1.00 85.12 178 ASN A N 1
ATOM 1394 C CA . ASN A 1 178 ? -4.845 -7.623 24.139 1.00 85.12 178 ASN A CA 1
ATOM 1395 C C . ASN A 1 178 ? -6.369 -7.441 24.239 1.00 85.12 178 ASN A C 1
ATOM 1397 O O . ASN A 1 178 ? -6.992 -6.906 23.317 1.00 85.12 178 ASN A O 1
ATOM 1401 N N . VAL A 1 179 ? -6.978 -7.852 25.357 1.00 86.75 179 VAL A N 1
ATOM 1402 C CA . VAL A 1 179 ? -8.411 -7.643 25.613 1.00 86.75 179 VAL A CA 1
ATOM 1403 C C . VAL A 1 179 ? -8.730 -6.153 25.755 1.00 86.75 179 VAL A C 1
ATOM 1405 O O . VAL A 1 179 ? -9.679 -5.688 25.126 1.00 86.75 179 VAL A O 1
ATOM 1408 N N . ALA A 1 180 ? -7.930 -5.395 26.511 1.00 88.62 180 ALA A N 1
ATOM 1409 C CA . ALA A 1 180 ? -8.112 -3.952 26.676 1.00 88.62 180 ALA A CA 1
ATOM 1410 C C . ALA A 1 180 ? -7.938 -3.195 25.348 1.00 88.62 180 ALA A C 1
ATOM 1412 O O . ALA A 1 180 ? -8.754 -2.343 25.004 1.00 88.62 180 ALA A O 1
ATOM 1413 N N . THR A 1 181 ? -6.933 -3.549 24.543 1.00 87.62 181 THR A N 1
ATOM 1414 C CA . THR A 1 181 ? -6.751 -2.982 23.202 1.00 87.62 181 THR A CA 1
ATOM 1415 C C . THR A 1 181 ? -7.949 -3.269 22.298 1.00 87.62 181 THR A C 1
ATOM 1417 O O . THR A 1 181 ? -8.408 -2.378 21.582 1.00 87.62 181 THR A O 1
ATOM 1420 N N . LEU A 1 182 ? -8.480 -4.496 22.319 1.00 85.38 182 LEU A N 1
ATOM 1421 C CA . LEU A 1 182 ? -9.659 -4.852 21.529 1.00 85.38 182 LEU A CA 1
ATOM 1422 C C . LEU A 1 182 ? -10.904 -4.076 21.986 1.00 85.38 182 LEU A C 1
ATOM 1424 O O . LEU A 1 182 ? -11.695 -3.648 21.148 1.00 85.38 182 LEU A O 1
ATOM 1428 N N . GLU A 1 183 ? -11.059 -3.873 23.294 1.00 86.69 183 GLU A N 1
ATOM 1429 C CA . GLU A 1 183 ? -12.127 -3.069 23.895 1.00 86.69 183 GLU A CA 1
ATOM 1430 C C . GLU A 1 183 ? -12.067 -1.612 23.411 1.00 86.69 183 GLU A C 1
ATOM 1432 O O . GLU A 1 183 ? -13.060 -1.110 22.884 1.00 86.69 183 GLU A O 1
ATOM 1437 N N . ILE A 1 184 ? -10.885 -0.983 23.462 1.00 89.25 184 ILE A N 1
ATOM 1438 C CA . ILE A 1 184 ? -10.649 0.376 22.943 1.00 89.25 184 ILE A CA 1
ATOM 1439 C C . ILE A 1 184 ? -10.962 0.461 21.447 1.00 89.25 184 ILE A C 1
ATOM 1441 O O . ILE A 1 184 ? -11.601 1.400 20.985 1.00 89.25 184 ILE A O 1
ATOM 1445 N N . VAL A 1 185 ? -10.505 -0.500 20.642 1.00 87.75 185 VAL A N 1
ATOM 1446 C CA . VAL A 1 185 ? -10.731 -0.457 19.187 1.00 87.75 185 VAL A CA 1
ATOM 1447 C C . VAL A 1 185 ? -12.216 -0.612 18.853 1.00 87.75 185 VAL A C 1
ATOM 1449 O O . VAL A 1 185 ? -12.719 0.071 17.957 1.00 87.75 185 VAL A O 1
ATOM 1452 N N . ASN A 1 186 ? -12.925 -1.482 19.571 1.00 87.06 186 ASN A N 1
ATOM 1453 C CA . ASN A 1 186 ? -14.339 -1.737 19.326 1.00 87.06 186 ASN A CA 1
ATOM 1454 C C . ASN A 1 186 ? -15.247 -0.600 19.806 1.00 87.06 186 ASN A C 1
ATOM 1456 O O . ASN A 1 186 ? -16.296 -0.397 19.193 1.00 87.06 186 ASN A O 1
ATOM 1460 N N . SER A 1 187 ? -14.842 0.164 20.826 1.00 89.38 187 SER A N 1
ATOM 1461 C CA . SER A 1 187 ? -15.610 1.309 21.332 1.00 89.38 187 SER A CA 1
ATOM 1462 C C . SER A 1 187 ? -15.546 2.544 20.426 1.00 89.38 187 SER A C 1
ATOM 1464 O O . SER A 1 187 ? -16.409 3.416 20.523 1.00 89.38 187 SER A O 1
ATOM 1466 N N . LYS A 1 188 ? -14.578 2.614 19.500 1.00 91.69 188 LYS A N 1
ATOM 1467 C CA . LYS A 1 188 ? -14.423 3.767 18.601 1.00 91.69 188 LYS A CA 1
ATOM 1468 C C . LYS A 1 188 ? -15.595 3.942 17.642 1.00 91.69 188 LYS A C 1
ATOM 1470 O O . LYS A 1 188 ? -16.028 2.984 16.991 1.00 91.69 188 LYS A O 1
ATOM 1475 N N . THR A 1 189 ? -16.016 5.194 17.478 1.00 94.44 189 THR A N 1
ATOM 1476 C CA . THR A 1 189 ? -17.031 5.614 16.501 1.00 94.44 189 THR A CA 1
ATOM 1477 C C . THR A 1 189 ? -16.512 5.535 15.063 1.00 94.44 189 THR A C 1
ATOM 1479 O O . THR A 1 189 ? -15.317 5.352 14.824 1.00 94.44 189 THR A O 1
ATOM 1482 N N . PHE A 1 190 ? -17.402 5.699 14.077 1.00 94.12 190 PHE A N 1
ATOM 1483 C CA . PHE A 1 190 ? -17.004 5.784 12.666 1.00 94.12 190 PHE A CA 1
ATOM 1484 C C . PHE A 1 190 ? -15.954 6.880 12.436 1.00 94.12 190 PHE A C 1
ATOM 1486 O O . PHE A 1 190 ? -14.883 6.587 11.911 1.00 94.12 190 PHE A O 1
ATOM 1493 N N . ALA A 1 191 ? -16.230 8.109 12.887 1.00 95.06 191 ALA A N 1
ATOM 1494 C CA . ALA A 1 191 ? -15.333 9.247 12.697 1.00 95.06 191 ALA A CA 1
ATOM 1495 C C . ALA A 1 191 ? -13.961 8.997 13.341 1.00 95.06 191 ALA A C 1
ATOM 1497 O O . ALA A 1 191 ? -12.937 9.213 12.704 1.00 95.06 191 ALA A O 1
ATOM 1498 N N . GLN A 1 192 ? -13.929 8.439 14.556 1.00 93.88 192 GLN A N 1
ATOM 1499 C CA . GLN A 1 192 ? -12.676 8.088 15.233 1.00 93.88 192 GLN A CA 1
ATOM 1500 C C . GLN A 1 192 ? -11.885 6.988 14.517 1.00 93.88 192 GLN A C 1
ATOM 1502 O O . GLN A 1 192 ? -10.665 6.937 14.651 1.00 93.88 192 GLN A O 1
ATOM 1507 N N . ARG A 1 193 ? -12.548 6.077 13.793 1.00 92.00 193 ARG A N 1
ATOM 1508 C CA . ARG A 1 193 ? -11.880 5.035 12.995 1.00 92.00 193 ARG A CA 1
ATOM 1509 C C . ARG A 1 193 ? -11.351 5.604 11.686 1.00 92.00 193 ARG A C 1
ATOM 1511 O O . ARG A 1 193 ? -10.194 5.353 11.353 1.00 92.00 193 ARG A O 1
ATOM 1518 N N . PHE A 1 194 ? -12.176 6.380 10.991 1.00 94.56 194 PHE A N 1
ATOM 1519 C CA . PHE A 1 194 ? -11.855 6.949 9.689 1.00 94.56 194 PHE A CA 1
ATOM 1520 C C . PHE A 1 194 ? -10.766 8.026 9.777 1.00 94.56 194 PHE A C 1
ATOM 1522 O O . PHE A 1 194 ? -9.780 7.953 9.053 1.00 94.56 194 PHE A O 1
ATOM 1529 N N . PHE A 1 195 ? -10.862 8.942 10.741 1.00 95.69 195 PHE A N 1
ATOM 1530 C CA . PHE A 1 195 ? -9.842 9.963 11.008 1.00 95.69 195 PHE A CA 1
ATOM 1531 C C . PHE A 1 195 ? -8.750 9.480 11.978 1.00 95.69 195 PHE A C 1
ATOM 1533 O O . PHE A 1 195 ? -8.136 10.269 12.692 1.00 95.69 195 PHE A O 1
ATOM 1540 N N . SER A 1 196 ? -8.495 8.169 12.038 1.00 94.88 196 SER A N 1
ATOM 1541 C CA . SER A 1 196 ? -7.405 7.633 12.857 1.00 94.88 196 SER A CA 1
ATOM 1542 C C . SER A 1 196 ? -6.066 7.677 12.127 1.00 94.88 196 SER A C 1
ATOM 1544 O O . SER A 1 196 ? -5.986 7.457 10.918 1.00 94.88 196 SER A O 1
ATOM 1546 N N . LEU A 1 197 ? -4.977 7.797 12.892 1.00 94.25 197 LEU A N 1
ATOM 1547 C CA . LEU A 1 197 ? -3.610 7.614 12.381 1.00 94.25 197 LEU A CA 1
ATOM 1548 C C . LEU A 1 197 ? -3.423 6.249 11.690 1.00 94.25 197 LEU A C 1
ATOM 1550 O O . LEU A 1 197 ? -2.657 6.122 10.739 1.00 94.25 197 LEU A O 1
ATOM 1554 N N . LYS A 1 198 ? -4.163 5.220 12.127 1.00 92.31 198 LYS A N 1
ATOM 1555 C CA . LYS A 1 198 ? -4.153 3.887 11.509 1.00 92.31 198 LYS A CA 1
ATOM 1556 C C . LYS A 1 198 ? -4.800 3.878 10.120 1.00 92.31 198 LYS A C 1
ATOM 1558 O O . LYS A 1 198 ? -4.313 3.166 9.240 1.00 92.31 198 LYS A O 1
ATOM 1563 N N . ALA A 1 199 ? -5.887 4.626 9.933 1.00 93.56 199 ALA A N 1
ATOM 1564 C CA . ALA A 1 199 ? -6.532 4.790 8.635 1.00 93.56 199 ALA A CA 1
ATOM 1565 C C . ALA A 1 199 ? -5.653 5.621 7.695 1.00 93.56 199 ALA A C 1
ATOM 1567 O O . ALA A 1 199 ? -5.406 5.177 6.578 1.00 93.56 199 ALA A O 1
ATOM 1568 N N . ALA A 1 200 ? -5.074 6.725 8.179 1.00 95.31 200 ALA A N 1
ATOM 1569 C CA . ALA A 1 200 ? -4.103 7.518 7.424 1.00 95.31 200 ALA A CA 1
ATOM 1570 C C . ALA A 1 200 ? -2.899 6.674 6.962 1.00 95.31 200 ALA A C 1
ATOM 1572 O O . ALA A 1 200 ? -2.562 6.671 5.782 1.00 95.31 200 ALA A O 1
ATOM 1573 N N . HIS A 1 201 ? -2.316 5.863 7.852 1.00 94.69 201 HIS A N 1
ATOM 1574 C CA . HIS A 1 201 ? -1.278 4.892 7.487 1.00 94.69 201 HIS A CA 1
ATOM 1575 C C . HIS A 1 201 ? -1.755 3.901 6.409 1.00 94.69 201 HIS A C 1
ATOM 1577 O O . HIS A 1 201 ? -1.013 3.597 5.480 1.00 94.69 201 HIS A O 1
ATOM 1583 N N . GLY A 1 202 ? -2.992 3.399 6.514 1.00 93.12 202 GLY A N 1
ATOM 1584 C CA . GLY A 1 202 ? -3.581 2.517 5.503 1.00 93.12 202 GLY A CA 1
ATOM 1585 C C . GLY A 1 202 ? -3.739 3.189 4.136 1.00 93.12 202 GLY A C 1
ATOM 1586 O O . GLY A 1 202 ? -3.436 2.561 3.127 1.00 93.1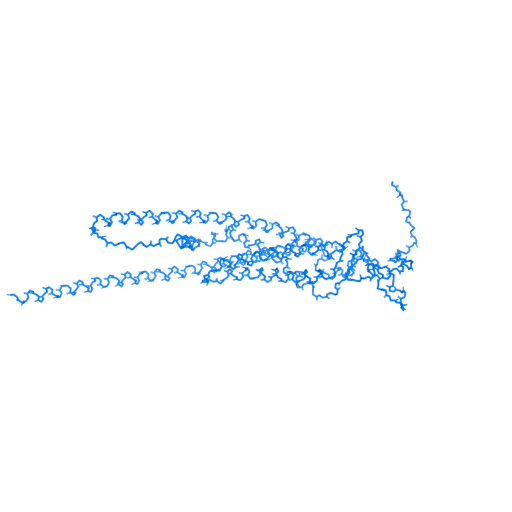2 202 GLY A O 1
ATOM 1587 N N . ILE A 1 203 ? -4.155 4.459 4.112 1.00 94.75 203 ILE A N 1
ATOM 1588 C CA . ILE A 1 203 ? -4.279 5.266 2.892 1.00 94.75 203 ILE A CA 1
ATOM 1589 C C . ILE A 1 203 ? -2.907 5.468 2.249 1.00 94.75 203 ILE A C 1
ATOM 1591 O O . ILE A 1 203 ? -2.742 5.157 1.075 1.00 94.75 203 ILE A O 1
ATOM 1595 N N . LEU A 1 204 ? -1.908 5.913 3.016 1.00 94.38 204 LEU A N 1
ATOM 1596 C CA . LEU A 1 204 ? -0.548 6.120 2.507 1.00 94.38 204 LEU A CA 1
ATOM 1597 C C . LEU A 1 204 ? 0.068 4.825 1.970 1.00 94.38 204 LEU A C 1
ATOM 1599 O O . LEU A 1 204 ? 0.681 4.829 0.904 1.00 94.38 204 LEU A O 1
ATOM 1603 N N . PHE A 1 205 ? -0.139 3.710 2.676 1.00 93.81 205 PHE A N 1
ATOM 1604 C CA . PHE A 1 205 ? 0.287 2.394 2.211 1.00 93.81 205 PHE A CA 1
ATOM 1605 C C . PHE A 1 205 ? -0.389 2.013 0.890 1.00 93.81 205 PHE A C 1
ATOM 1607 O O . PHE A 1 205 ? 0.294 1.597 -0.039 1.00 93.81 205 PHE A O 1
ATOM 1614 N N . PHE A 1 206 ? -1.712 2.174 0.784 1.00 94.62 206 PHE A N 1
ATOM 1615 C CA . PHE A 1 206 ? -2.449 1.844 -0.435 1.00 94.62 206 PHE A CA 1
ATOM 1616 C C . PHE A 1 206 ? -2.001 2.700 -1.621 1.00 94.62 206 PHE A C 1
ATOM 1618 O O . PHE A 1 206 ? -1.744 2.166 -2.695 1.00 94.62 206 PHE A O 1
ATOM 1625 N N . VAL A 1 207 ? -1.856 4.014 -1.421 1.00 93.94 207 VAL A N 1
ATOM 1626 C CA . VAL A 1 207 ? -1.373 4.934 -2.459 1.00 93.94 207 VAL A CA 1
ATOM 1627 C C . VAL A 1 207 ? 0.015 4.516 -2.932 1.00 93.94 207 VAL A C 1
ATOM 1629 O O . VAL A 1 207 ? 0.224 4.403 -4.136 1.00 93.94 207 VAL A O 1
ATOM 1632 N N . SER A 1 208 ? 0.932 4.216 -2.005 1.00 91.25 208 SER A N 1
ATOM 1633 C CA . SER A 1 208 ? 2.271 3.708 -2.324 1.00 91.25 208 SER A CA 1
ATOM 1634 C C . SER A 1 208 ? 2.221 2.392 -3.108 1.00 91.25 208 SER A C 1
ATOM 1636 O O . SER A 1 208 ? 2.902 2.263 -4.123 1.00 91.25 208 SER A O 1
ATOM 1638 N N . TRP A 1 209 ? 1.395 1.439 -2.676 1.00 92.75 209 TRP A N 1
ATOM 1639 C CA . TRP A 1 209 ? 1.257 0.142 -3.333 1.00 92.75 209 TRP A CA 1
ATOM 1640 C C . TRP A 1 209 ? 0.699 0.271 -4.758 1.00 92.75 209 TRP A C 1
ATOM 1642 O O . TRP A 1 209 ? 1.227 -0.357 -5.675 1.00 92.75 209 TRP A O 1
ATOM 1652 N N . MET A 1 210 ? -0.298 1.135 -4.978 1.00 92.12 210 MET A N 1
ATOM 1653 C CA . MET A 1 210 ? -0.891 1.366 -6.303 1.00 92.12 210 MET A CA 1
ATOM 1654 C C . MET A 1 210 ? 0.120 1.890 -7.331 1.00 92.12 210 MET A C 1
ATOM 1656 O O . MET A 1 210 ? 0.071 1.477 -8.490 1.00 92.12 210 MET A O 1
ATOM 1660 N N . GLN A 1 211 ? 1.073 2.737 -6.915 1.00 89.44 211 GLN A N 1
ATOM 1661 C CA . GLN A 1 211 ? 2.129 3.239 -7.810 1.00 89.44 211 GLN A CA 1
ATOM 1662 C C . GLN A 1 211 ? 3.039 2.128 -8.352 1.00 89.44 211 GLN A C 1
ATOM 1664 O O . GLN A 1 211 ? 3.655 2.287 -9.406 1.00 89.44 211 GLN A O 1
ATOM 1669 N N . ILE A 1 212 ? 3.148 1.014 -7.624 1.00 84.12 212 ILE A N 1
ATOM 1670 C CA . ILE A 1 212 ? 3.968 -0.139 -8.006 1.00 84.12 212 ILE A CA 1
ATOM 1671 C C . ILE A 1 212 ? 3.115 -1.170 -8.743 1.00 84.12 212 ILE A C 1
ATOM 1673 O O . ILE A 1 212 ? 3.549 -1.698 -9.763 1.00 84.12 212 ILE A O 1
ATOM 1677 N N . ALA A 1 213 ? 1.885 -1.408 -8.278 1.00 86.75 213 ALA A N 1
ATOM 1678 C CA . ALA A 1 213 ? 0.945 -2.333 -8.903 1.00 86.75 213 ALA A CA 1
ATOM 1679 C C . ALA A 1 213 ? 0.733 -2.020 -10.391 1.00 86.75 213 ALA A C 1
ATOM 1681 O O . ALA A 1 213 ? 0.810 -2.923 -11.219 1.00 86.75 213 ALA A O 1
ATOM 1682 N N . GLY A 1 214 ? 0.560 -0.740 -10.742 1.00 77.88 214 GLY A N 1
ATOM 1683 C CA . GLY A 1 214 ? 0.400 -0.320 -12.137 1.00 77.88 214 GLY A CA 1
ATOM 1684 C C . GLY A 1 214 ? 1.583 -0.682 -13.043 1.00 77.88 214 GLY A C 1
ATOM 1685 O O . GLY A 1 214 ? 1.390 -0.901 -14.233 1.00 77.88 214 GLY A O 1
ATOM 1686 N N . ARG A 1 215 ? 2.800 -0.815 -12.496 1.00 74.44 215 ARG A N 1
ATOM 1687 C CA . ARG A 1 215 ? 3.995 -1.148 -13.288 1.00 74.44 215 ARG A CA 1
ATOM 1688 C C . ARG A 1 215 ? 4.009 -2.600 -13.739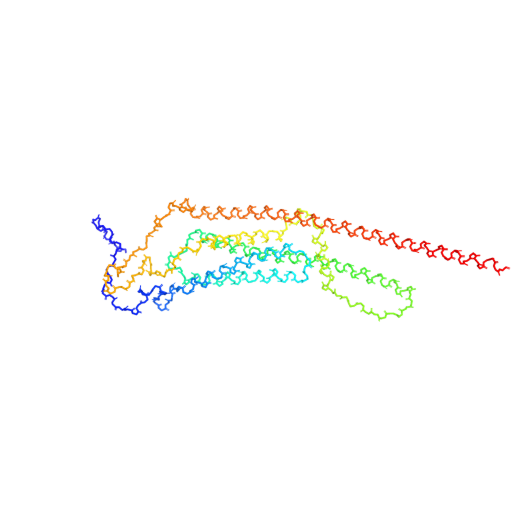 1.00 74.44 215 ARG A C 1
ATOM 1690 O O . ARG A 1 215 ? 4.456 -2.874 -14.843 1.00 74.44 215 ARG A O 1
ATOM 1697 N N . ILE A 1 216 ? 3.501 -3.523 -12.926 1.00 80.75 216 ILE A N 1
ATOM 1698 C CA . ILE A 1 216 ? 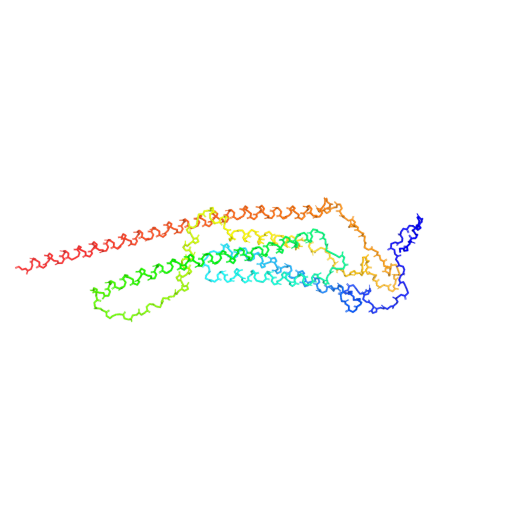3.510 -4.959 -13.251 1.00 80.75 216 ILE A CA 1
ATOM 1699 C C . ILE A 1 216 ? 2.652 -5.248 -14.475 1.00 80.75 216 ILE A C 1
ATOM 1701 O O . ILE A 1 216 ? 3.055 -6.023 -15.334 1.00 80.75 216 ILE A O 1
ATOM 1705 N N . PHE A 1 217 ? 1.507 -4.578 -14.583 1.00 73.81 217 PHE A N 1
ATOM 1706 C CA . PHE A 1 217 ? 0.594 -4.749 -15.711 1.00 73.81 217 PHE A CA 1
ATOM 1707 C C . PHE A 1 217 ? 1.094 -4.108 -17.013 1.00 73.81 217 PHE A C 1
ATOM 1709 O O . PHE A 1 217 ? 0.490 -4.338 -18.051 1.00 73.81 217 PHE A O 1
ATOM 1716 N N . ASN A 1 218 ? 2.183 -3.335 -16.965 1.00 67.25 218 ASN A N 1
ATOM 1717 C CA . ASN A 1 218 ? 2.726 -2.589 -18.103 1.00 67.25 218 ASN A CA 1
ATOM 1718 C C . ASN A 1 218 ? 4.207 -2.924 -18.388 1.00 67.25 218 ASN A C 1
ATOM 1720 O O . ASN A 1 218 ? 4.887 -2.164 -19.070 1.00 67.25 218 ASN A O 1
ATOM 1724 N N . SER A 1 219 ? 4.736 -4.000 -17.788 1.00 60.56 219 SER A N 1
ATOM 1725 C CA . SER A 1 219 ? 6.142 -4.428 -17.920 1.00 60.56 219 SER A CA 1
ATOM 1726 C C . SER A 1 219 ? 6.299 -5.753 -18.687 1.00 60.56 219 SER A C 1
ATOM 1728 O O . SER A 1 219 ? 7.348 -6.380 -18.572 1.00 60.56 219 SER A O 1
ATOM 1730 N N . GLY A 1 220 ? 5.263 -6.239 -19.384 1.00 51.91 220 GLY A N 1
ATOM 1731 C CA . GLY A 1 220 ? 5.151 -7.646 -19.803 1.00 51.91 220 GLY A CA 1
ATOM 1732 C C . GLY A 1 220 ? 5.401 -7.946 -21.282 1.00 51.91 220 GLY A C 1
ATOM 1733 O O . GLY A 1 220 ? 5.348 -9.107 -21.672 1.00 51.91 220 GLY A O 1
ATOM 1734 N N . ASP A 1 221 ? 5.645 -6.934 -22.102 1.00 54.66 221 ASP A N 1
ATOM 1735 C CA . ASP A 1 221 ? 5.412 -7.007 -23.546 1.00 54.66 221 ASP A CA 1
ATOM 1736 C C . ASP A 1 221 ? 6.672 -6.762 -24.400 1.00 54.66 221 ASP A C 1
ATOM 1738 O O . ASP A 1 221 ? 6.587 -6.755 -25.626 1.00 54.66 221 ASP A O 1
ATOM 1742 N N . GLY A 1 222 ? 7.854 -6.612 -23.787 1.00 58.91 222 GLY A N 1
ATOM 1743 C CA . GLY A 1 222 ? 9.098 -6.311 -24.507 1.00 58.91 222 GLY A CA 1
ATOM 1744 C C . GLY A 1 222 ? 10.277 -7.224 -24.171 1.00 58.91 222 GLY A C 1
ATOM 1745 O O . GLY A 1 222 ? 10.518 -7.545 -23.008 1.00 58.91 222 GLY A O 1
ATOM 1746 N N . GLU A 1 223 ? 11.062 -7.579 -25.192 1.00 70.56 223 GLU A N 1
ATOM 1747 C CA . GLU A 1 223 ? 12.430 -8.077 -25.023 1.00 70.56 223 GLU A CA 1
ATOM 1748 C C . GLU A 1 223 ? 13.288 -6.963 -24.403 1.00 70.56 223 GLU A C 1
ATOM 1750 O O . GLU A 1 223 ? 13.557 -5.935 -25.028 1.00 70.56 223 GLU A O 1
ATOM 1755 N N . PHE A 1 224 ? 13.690 -7.132 -23.141 1.00 77.44 224 PHE A N 1
ATOM 1756 C CA . PHE A 1 224 ? 14.622 -6.210 -22.498 1.00 77.44 224 PHE A CA 1
ATOM 1757 C C . PHE A 1 224 ? 16.042 -6.456 -23.016 1.00 77.44 224 PHE A C 1
ATOM 1759 O O . PHE A 1 224 ? 16.541 -7.579 -22.959 1.00 77.44 224 PHE A O 1
ATOM 1766 N N . SER A 1 225 ? 16.716 -5.396 -23.457 1.00 72.56 225 SER A N 1
ATOM 1767 C CA . SER A 1 225 ? 18.118 -5.438 -23.870 1.00 72.56 225 SER A CA 1
ATOM 1768 C C . SER A 1 225 ? 18.912 -4.297 -23.242 1.00 72.56 225 SER A C 1
ATOM 1770 O O . SER A 1 225 ? 18.417 -3.179 -23.068 1.00 72.56 225 SER A O 1
ATOM 1772 N N . CYS A 1 226 ? 20.168 -4.579 -22.892 1.00 74.81 226 CYS A N 1
ATOM 1773 C CA . CYS A 1 226 ? 21.082 -3.548 -22.425 1.00 74.81 226 CYS A CA 1
ATOM 1774 C C . CYS A 1 226 ? 21.492 -2.629 -23.582 1.00 74.81 226 CYS A C 1
ATOM 1776 O O . CYS A 1 226 ? 21.807 -3.090 -24.677 1.00 74.81 226 CYS A O 1
ATOM 1778 N N . ARG A 1 227 ? 21.559 -1.321 -23.320 1.00 73.38 227 ARG A N 1
ATOM 1779 C CA . ARG A 1 227 ? 22.003 -0.294 -24.284 1.00 73.38 227 ARG A CA 1
ATOM 1780 C C . ARG A 1 227 ? 23.365 0.272 -23.874 1.00 73.38 227 ARG A C 1
ATOM 1782 O O . ARG A 1 227 ? 23.737 0.151 -22.707 1.00 73.38 227 ARG A O 1
ATOM 1789 N N . THR A 1 228 ? 24.135 0.852 -24.790 1.00 63.88 228 THR A N 1
ATOM 1790 C CA . THR A 1 228 ? 25.457 1.435 -24.477 1.00 63.88 228 THR A CA 1
ATOM 1791 C C . THR A 1 228 ? 25.395 2.929 -24.735 1.00 63.88 228 THR A C 1
ATOM 1793 O O . THR A 1 228 ? 25.358 3.338 -25.891 1.00 63.88 228 THR A O 1
ATOM 1796 N N . TYR A 1 229 ? 25.346 3.754 -23.678 1.00 61.19 229 TYR A N 1
ATOM 1797 C CA . TYR A 1 229 ? 25.009 5.184 -23.827 1.00 61.19 229 TYR A CA 1
ATOM 1798 C C . TYR A 1 229 ? 23.639 5.312 -24.569 1.00 61.19 229 TYR A C 1
ATOM 1800 O O . TYR A 1 229 ? 22.961 4.289 -24.682 1.00 61.19 229 TYR A O 1
ATOM 1808 N N . PRO A 1 230 ? 23.118 6.463 -25.044 1.00 69.69 230 PRO A N 1
ATOM 1809 C CA . PRO A 1 230 ? 21.846 6.487 -25.771 1.00 69.69 230 PRO A CA 1
ATOM 1810 C C . PRO A 1 230 ? 22.043 5.959 -27.204 1.00 69.69 230 PRO A C 1
ATOM 1812 O O . PRO A 1 230 ? 21.755 6.646 -28.179 1.00 69.69 230 PRO A O 1
ATOM 1815 N N . ALA A 1 231 ? 22.587 4.750 -27.341 1.00 73.44 231 ALA A N 1
ATOM 1816 C CA . ALA A 1 231 ? 22.748 4.022 -28.582 1.00 73.44 231 ALA A CA 1
ATOM 1817 C C . ALA A 1 231 ? 22.392 2.541 -28.382 1.00 73.44 231 ALA A C 1
ATOM 1819 O O . ALA A 1 231 ? 22.698 1.917 -27.359 1.00 73.44 231 ALA A O 1
ATOM 1820 N N . PHE A 1 232 ? 21.722 1.978 -29.381 1.00 74.44 232 PHE A N 1
ATOM 1821 C CA . PHE A 1 232 ? 21.462 0.552 -29.477 1.00 74.44 232 PHE A CA 1
ATOM 1822 C C . PHE A 1 232 ? 22.775 -0.195 -29.683 1.00 74.44 232 PHE A C 1
ATOM 1824 O O . PHE A 1 232 ? 23.633 0.248 -30.453 1.00 74.44 232 PHE A O 1
ATOM 1831 N N . LYS A 1 233 ? 22.918 -1.342 -29.012 1.00 74.62 233 LYS A N 1
ATOM 1832 C CA . LYS A 1 233 ? 24.072 -2.207 -29.234 1.00 74.62 233 LYS A CA 1
ATOM 1833 C C . LYS A 1 233 ? 24.027 -2.774 -30.653 1.00 74.62 233 LYS A C 1
ATOM 1835 O O . LYS A 1 233 ? 22.982 -3.305 -31.039 1.00 74.62 233 LYS A O 1
ATOM 1840 N N . PRO A 1 234 ? 25.118 -2.661 -31.425 1.00 72.88 234 PRO A N 1
ATOM 1841 C CA . PRO A 1 234 ? 25.234 -3.386 -32.677 1.00 72.88 234 PRO A CA 1
ATOM 1842 C C . PRO A 1 234 ? 25.259 -4.886 -32.374 1.00 72.88 234 PRO A C 1
ATOM 1844 O O . PRO A 1 234 ? 25.951 -5.326 -31.456 1.00 72.88 234 PRO A O 1
ATOM 1847 N N . ILE A 1 235 ? 24.491 -5.668 -33.129 1.00 70.19 235 ILE A N 1
ATOM 1848 C CA . ILE A 1 235 ? 24.534 -7.128 -33.038 1.00 70.19 235 ILE A CA 1
ATOM 1849 C C . ILE A 1 235 ? 25.551 -7.576 -34.073 1.00 70.19 235 ILE A C 1
ATOM 1851 O O . ILE A 1 235 ? 25.333 -7.352 -35.264 1.00 70.19 235 ILE A O 1
ATOM 1855 N N . PHE A 1 236 ? 26.653 -8.174 -33.616 1.00 63.56 236 PHE A N 1
ATOM 1856 C CA . PHE A 1 236 ? 27.676 -8.677 -34.521 1.00 63.56 236 PHE A CA 1
ATOM 1857 C C . PHE A 1 236 ? 27.087 -9.776 -35.411 1.00 63.56 236 PHE A C 1
ATOM 1859 O O . PHE A 1 236 ? 26.736 -10.857 -34.941 1.00 63.56 236 PHE A O 1
ATOM 1866 N N . ASP A 1 237 ? 26.982 -9.484 -36.704 1.00 67.19 237 ASP A N 1
ATOM 1867 C CA . ASP A 1 237 ? 26.610 -10.448 -37.734 1.00 67.19 237 ASP A CA 1
ATOM 1868 C C . ASP A 1 237 ? 27.687 -10.440 -38.821 1.00 67.19 237 ASP A C 1
ATOM 1870 O O . ASP A 1 237 ? 27.817 -9.484 -39.593 1.00 67.19 237 ASP A O 1
ATOM 1874 N N . ALA A 1 238 ? 28.471 -11.520 -38.886 1.00 66.25 238 ALA A N 1
ATOM 1875 C CA . ALA A 1 238 ? 29.550 -11.682 -39.860 1.00 66.25 238 ALA A CA 1
ATOM 1876 C C . ALA A 1 238 ? 29.059 -11.576 -41.319 1.00 66.25 238 ALA A C 1
ATOM 1878 O O . ALA A 1 238 ? 29.837 -11.224 -42.207 1.00 66.25 238 ALA A O 1
ATOM 1879 N N . ASN A 1 239 ? 27.770 -11.834 -41.567 1.00 70.56 239 ASN A N 1
ATOM 1880 C CA . ASN A 1 239 ? 27.167 -11.803 -42.895 1.00 70.56 239 ASN A CA 1
ATOM 1881 C C . ASN A 1 239 ? 26.453 -10.477 -43.208 1.00 70.56 239 ASN A C 1
ATOM 1883 O O . ASN A 1 239 ? 26.116 -10.236 -44.368 1.00 70.56 239 ASN A O 1
ATOM 1887 N N . ASN A 1 240 ? 26.233 -9.604 -42.216 1.00 69.00 240 ASN A N 1
ATOM 1888 C CA . ASN A 1 240 ? 25.470 -8.369 -42.390 1.00 69.00 240 ASN A CA 1
ATOM 1889 C C . ASN A 1 240 ? 26.148 -7.156 -41.734 1.00 69.00 240 ASN A C 1
ATOM 1891 O O . ASN A 1 240 ? 25.858 -6.768 -40.602 1.00 69.00 240 ASN A O 1
ATOM 1895 N N . LYS A 1 241 ? 27.008 -6.486 -42.510 1.00 62.72 241 LYS A N 1
ATOM 1896 C CA . LYS A 1 241 ? 27.739 -5.283 -42.076 1.00 62.72 241 LYS A CA 1
ATOM 1897 C C . LYS A 1 241 ? 26.836 -4.105 -41.682 1.00 62.72 241 LYS A C 1
ATOM 1899 O O . LYS A 1 241 ? 27.303 -3.214 -40.978 1.00 62.72 241 LYS A O 1
ATOM 1904 N N . GLU A 1 242 ? 25.569 -4.065 -42.106 1.00 64.94 242 GLU A N 1
ATOM 1905 C CA . GLU A 1 242 ? 24.649 -2.986 -41.712 1.00 64.94 242 GLU A CA 1
ATOM 1906 C C . GLU A 1 242 ? 24.174 -3.103 -40.258 1.00 64.94 242 GLU A C 1
ATOM 1908 O O . GLU A 1 242 ? 23.913 -2.080 -39.621 1.00 64.94 242 GLU A O 1
ATOM 1913 N N . ASN A 1 243 ? 24.130 -4.321 -39.708 1.00 64.94 243 ASN A N 1
ATOM 1914 C CA . ASN A 1 243 ? 23.744 -4.575 -38.315 1.00 64.94 243 ASN A CA 1
ATOM 1915 C C . ASN A 1 243 ? 24.840 -4.199 -37.304 1.00 64.94 243 ASN A C 1
ATOM 1917 O O . ASN A 1 243 ? 24.553 -4.022 -36.119 1.00 64.94 243 ASN A O 1
ATOM 1921 N N . ASN A 1 244 ? 26.067 -3.985 -37.787 1.00 66.12 244 ASN A N 1
ATOM 1922 C CA . ASN A 1 244 ? 27.217 -3.607 -36.967 1.00 66.12 244 ASN A CA 1
ATOM 1923 C C . ASN A 1 244 ? 27.310 -2.087 -36.714 1.00 66.12 244 ASN A C 1
ATOM 1925 O O . ASN A 1 244 ? 28.226 -1.630 -36.033 1.00 66.12 244 ASN A O 1
ATOM 1929 N N . LYS A 1 245 ? 26.383 -1.281 -37.254 1.00 70.19 245 LYS A N 1
ATOM 1930 C CA . LYS A 1 245 ? 26.361 0.175 -37.045 1.00 70.19 245 LYS A CA 1
ATOM 1931 C C . LYS A 1 245 ? 25.687 0.532 -35.720 1.00 70.19 245 LYS A C 1
ATOM 1933 O O . LYS A 1 245 ? 24.572 0.091 -35.445 1.00 70.19 245 LYS A O 1
ATOM 1938 N N . LEU A 1 246 ? 26.316 1.416 -34.944 1.00 71.62 246 LEU A N 1
ATOM 1939 C CA . LEU A 1 246 ? 25.688 2.033 -33.775 1.00 71.62 246 LEU A CA 1
ATOM 1940 C C . LEU A 1 246 ? 24.545 2.943 -34.226 1.00 71.62 246 LEU A C 1
ATOM 1942 O O . LEU A 1 246 ? 24.751 3.895 -34.979 1.00 71.62 246 LEU A O 1
ATOM 1946 N N . LYS A 1 247 ? 23.336 2.646 -33.748 1.00 74.50 247 LYS A N 1
ATOM 1947 C CA . LYS A 1 247 ? 22.146 3.478 -33.948 1.00 74.50 247 LYS A CA 1
ATOM 1948 C C . LYS A 1 247 ? 21.870 4.240 -32.667 1.00 74.50 247 LYS A C 1
ATOM 1950 O O . LYS A 1 247 ? 21.778 3.626 -31.609 1.00 74.50 247 LYS A O 1
ATOM 1955 N N . LEU A 1 248 ? 21.704 5.553 -32.750 1.00 74.25 248 LEU A N 1
ATOM 1956 C CA . LEU A 1 248 ? 21.298 6.343 -31.590 1.00 74.25 248 LEU A CA 1
ATOM 1957 C C . LEU A 1 248 ? 19.869 5.982 -31.159 1.00 74.25 248 LEU A C 1
ATOM 1959 O O . LEU A 1 248 ? 18.988 5.752 -31.990 1.00 74.25 248 LEU A O 1
ATOM 1963 N N . VAL A 1 249 ? 19.645 5.946 -29.849 1.00 74.50 249 VAL A N 1
ATOM 1964 C CA . VAL A 1 249 ? 18.311 5.867 -29.258 1.00 74.50 249 VAL A CA 1
ATOM 1965 C C . VAL A 1 249 ? 17.608 7.192 -29.552 1.00 74.50 249 VAL A C 1
ATOM 1967 O O . VAL A 1 249 ? 18.188 8.253 -29.299 1.00 74.50 249 VAL A O 1
ATOM 1970 N N . PRO A 1 250 ? 16.383 7.171 -30.103 1.00 76.25 250 PRO A N 1
ATOM 1971 C CA . PRO A 1 250 ? 15.670 8.402 -30.395 1.00 76.25 250 PRO A CA 1
ATOM 1972 C C . PRO A 1 250 ? 15.392 9.177 -29.098 1.00 76.25 250 PRO A C 1
ATOM 1974 O O . PRO A 1 250 ? 15.012 8.598 -28.084 1.00 76.25 250 PRO A O 1
ATOM 1977 N N . ILE A 1 251 ? 15.576 10.502 -29.142 1.00 75.62 251 ILE A N 1
ATOM 1978 C CA . ILE A 1 251 ? 15.344 11.405 -27.995 1.00 75.62 251 ILE A CA 1
ATOM 1979 C C . ILE A 1 251 ? 13.886 11.331 -27.517 1.00 75.62 251 ILE A C 1
ATOM 1981 O O . ILE A 1 251 ? 13.604 11.471 -26.327 1.00 75.62 251 ILE A O 1
ATOM 1985 N N . HIS A 1 252 ? 12.963 11.096 -28.448 1.00 77.38 252 HIS A N 1
ATOM 1986 C CA . HIS A 1 252 ? 11.547 10.900 -28.177 1.00 77.38 252 HIS A CA 1
ATOM 1987 C C . HIS A 1 252 ? 11.149 9.470 -28.529 1.00 77.38 252 HIS A C 1
ATOM 1989 O O . HIS A 1 252 ? 11.598 8.934 -29.542 1.00 77.38 252 HIS A O 1
ATOM 1995 N N . ASP A 1 253 ? 10.292 8.866 -27.704 1.00 79.31 253 ASP A N 1
ATOM 1996 C CA . ASP A 1 253 ? 9.651 7.597 -28.048 1.00 79.31 253 ASP A CA 1
ATOM 1997 C C . ASP A 1 253 ? 8.913 7.776 -29.391 1.00 79.31 253 ASP A C 1
ATOM 1999 O O . ASP A 1 253 ? 8.067 8.667 -29.491 1.00 79.31 253 ASP A O 1
ATOM 2003 N N . PRO A 1 254 ? 9.203 6.975 -30.432 1.00 82.94 254 PRO A N 1
ATOM 2004 C CA . PRO A 1 254 ? 8.502 7.068 -31.711 1.00 82.94 254 PRO A CA 1
ATOM 2005 C C . PRO A 1 254 ? 6.986 6.873 -31.595 1.00 82.94 254 PRO A C 1
ATOM 2007 O O . PRO A 1 254 ? 6.249 7.314 -32.469 1.00 82.94 254 PRO A O 1
ATOM 2010 N N . ARG A 1 255 ? 6.522 6.223 -30.520 1.00 84.69 255 ARG A N 1
ATOM 2011 C CA . ARG A 1 255 ? 5.101 6.032 -30.203 1.00 84.69 255 ARG A CA 1
ATOM 2012 C C . ARG A 1 255 ? 4.621 6.958 -29.090 1.00 84.69 255 ARG A C 1
ATOM 2014 O O . ARG A 1 255 ? 3.620 6.665 -28.443 1.00 84.69 255 ARG A O 1
ATOM 2021 N N . TRP A 1 256 ? 5.333 8.059 -28.835 1.00 84.38 256 TRP A N 1
ATOM 2022 C CA . TRP A 1 256 ? 5.019 8.980 -27.746 1.00 84.38 256 TRP A CA 1
ATOM 2023 C C . TRP A 1 256 ? 3.547 9.378 -27.738 1.00 84.38 256 TRP A C 1
ATOM 2025 O O . TRP A 1 256 ? 2.909 9.260 -26.700 1.00 84.38 256 TRP A O 1
ATOM 2035 N N . ASP A 1 257 ? 3.002 9.773 -28.889 1.00 89.50 257 ASP A N 1
ATOM 2036 C CA . ASP A 1 257 ? 1.637 10.295 -29.006 1.00 89.50 257 ASP A CA 1
ATOM 2037 C C . ASP A 1 257 ? 0.549 9.253 -28.688 1.00 89.50 257 ASP A C 1
ATOM 2039 O O . ASP A 1 257 ? -0.548 9.619 -28.267 1.00 89.50 257 ASP A O 1
ATOM 2043 N N . GLU A 1 258 ? 0.856 7.959 -28.821 1.00 88.31 258 GLU A N 1
ATOM 2044 C CA . GLU A 1 258 ? -0.058 6.850 -28.509 1.00 88.31 258 GLU A CA 1
ATOM 2045 C C . GLU A 1 258 ? -0.144 6.567 -27.001 1.00 88.31 258 GLU A C 1
ATOM 2047 O O . GLU A 1 258 ? -1.080 5.918 -26.527 1.00 88.31 258 GLU A O 1
ATOM 2052 N N . MET A 1 259 ? 0.835 7.039 -26.227 1.00 84.00 259 MET A N 1
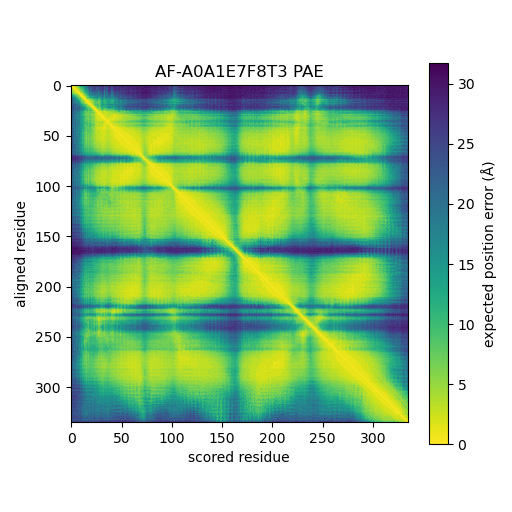ATOM 2053 C CA . MET A 1 259 ? 0.937 6.723 -24.810 1.00 84.00 259 MET A CA 1
ATOM 2054 C C . MET A 1 259 ? -0.017 7.579 -23.969 1.00 84.00 259 MET A C 1
ATOM 2056 O O . MET A 1 259 ? -0.121 8.788 -24.174 1.00 84.00 259 MET A O 1
ATOM 2060 N N . PRO A 1 260 ? -0.646 7.027 -22.917 1.00 85.00 260 PRO A N 1
ATOM 2061 C CA . PRO A 1 260 ? -1.578 7.793 -22.084 1.00 85.00 260 PRO A CA 1
ATOM 2062 C C . PRO A 1 260 ? -0.907 8.934 -21.294 1.00 85.00 260 PRO A C 1
ATOM 2064 O O . PRO A 1 260 ? -1.580 9.857 -20.838 1.00 85.00 260 PRO A O 1
ATOM 2067 N N . TRP A 1 261 ? 0.421 8.904 -21.143 1.00 85.50 261 TRP A N 1
ATOM 2068 C CA . TRP A 1 261 ? 1.214 9.958 -20.499 1.00 85.50 261 TRP A CA 1
ATOM 2069 C C . TRP A 1 261 ? 1.801 10.996 -21.467 1.00 85.50 261 TRP A C 1
ATOM 2071 O O . TRP A 1 261 ? 2.545 11.875 -21.022 1.00 85.50 261 TRP A O 1
ATOM 2081 N N . SER A 1 262 ? 1.479 10.918 -22.762 1.00 89.00 262 SER A N 1
ATOM 2082 C CA . SER A 1 262 ? 2.024 11.785 -23.817 1.00 89.00 262 SER A CA 1
ATOM 2083 C C . SER A 1 262 ? 1.769 13.276 -23.575 1.00 89.00 262 SER A C 1
ATOM 2085 O O . SER A 1 262 ? 2.641 14.114 -23.797 1.00 89.00 262 SER A O 1
ATOM 2087 N N . ASN A 1 263 ? 0.612 13.597 -22.989 1.00 89.00 263 ASN A N 1
ATOM 2088 C CA . ASN A 1 263 ? 0.190 14.954 -22.625 1.00 89.00 263 ASN A CA 1
ATOM 2089 C C . ASN A 1 263 ? 0.873 15.517 -21.362 1.00 89.00 263 ASN A C 1
ATOM 2091 O O . ASN A 1 263 ? 0.500 16.583 -20.870 1.00 89.00 263 ASN A O 1
ATOM 2095 N N . GLY A 1 264 ? 1.846 14.802 -20.795 1.00 90.06 264 GLY A N 1
ATOM 2096 C CA . GLY A 1 264 ? 2.602 15.244 -19.629 1.00 90.06 264 GLY A CA 1
ATOM 2097 C C . GLY A 1 264 ? 2.831 14.108 -18.633 1.00 90.06 264 GLY A C 1
ATOM 2098 O O . GLY A 1 264 ? 1.939 13.817 -17.833 1.00 90.06 264 GLY A O 1
ATOM 2099 N N . PRO A 1 265 ? 4.039 13.519 -18.577 1.00 87.94 265 PRO A N 1
ATOM 2100 C CA . PRO A 1 265 ? 4.343 12.405 -17.676 1.00 87.94 265 PRO A CA 1
ATOM 2101 C C . PRO A 1 265 ? 4.129 12.725 -16.200 1.00 87.94 265 PRO A C 1
ATOM 2103 O O . PRO A 1 265 ? 3.650 11.887 -15.438 1.00 87.94 265 PRO A O 1
ATOM 2106 N N . ALA A 1 266 ? 4.468 13.949 -15.792 1.00 88.75 266 ALA A N 1
ATOM 2107 C CA . ALA A 1 266 ? 4.251 14.409 -14.427 1.00 88.75 266 ALA A CA 1
ATOM 2108 C C . ALA A 1 266 ? 2.753 14.524 -14.112 1.00 88.75 266 ALA A C 1
ATOM 2110 O O . ALA A 1 266 ? 2.303 14.031 -13.080 1.00 88.75 266 ALA A O 1
ATOM 2111 N N . THR A 1 267 ? 1.972 15.113 -15.022 1.00 90.56 267 THR A N 1
ATOM 2112 C CA . THR A 1 267 ? 0.513 15.231 -14.898 1.00 90.56 267 THR A CA 1
ATOM 2113 C C . THR A 1 267 ? -0.145 13.858 -14.813 1.00 90.56 267 THR A C 1
ATOM 2115 O O . THR A 1 267 ? -0.981 13.631 -13.942 1.00 90.56 267 THR A O 1
ATOM 2118 N N . TRP A 1 268 ? 0.279 12.916 -15.658 1.00 89.06 268 TRP A N 1
ATOM 2119 C CA . TRP A 1 268 ? -0.200 11.537 -15.630 1.00 89.06 268 TRP A CA 1
ATOM 2120 C C . TRP A 1 268 ? 0.104 10.842 -14.297 1.00 89.06 268 TRP A C 1
ATOM 2122 O O . TRP A 1 268 ? -0.789 10.261 -13.679 1.00 89.06 268 TRP A O 1
ATOM 2132 N N . ALA A 1 269 ? 1.338 10.960 -13.797 1.00 89.25 269 ALA A N 1
ATOM 2133 C CA . ALA A 1 269 ? 1.711 10.408 -12.495 1.00 89.25 269 ALA A CA 1
ATOM 2134 C C . ALA A 1 269 ? 0.874 11.013 -11.353 1.00 89.25 269 ALA A C 1
ATOM 2136 O O . ALA A 1 269 ? 0.366 10.284 -10.499 1.00 89.25 269 ALA A O 1
ATOM 2137 N N . LEU A 1 270 ? 0.673 12.335 -11.358 1.00 91.94 270 LEU A N 1
ATOM 2138 C CA . LEU A 1 270 ? -0.170 13.025 -10.378 1.00 91.94 270 LEU A CA 1
ATOM 2139 C C . LEU A 1 270 ? -1.627 12.559 -10.444 1.00 91.94 270 LEU A C 1
ATOM 2141 O O . LEU A 1 270 ? -2.237 12.339 -9.398 1.00 91.94 270 LEU A O 1
ATOM 2145 N N . LEU A 1 271 ? -2.172 12.348 -11.645 1.00 93.50 271 LEU A N 1
ATOM 2146 C CA . LEU A 1 271 ? -3.519 11.813 -11.834 1.00 93.50 271 LEU A CA 1
ATOM 2147 C C . LEU A 1 271 ? -3.657 10.430 -11.189 1.00 93.50 271 LEU A C 1
ATOM 2149 O O . LEU A 1 271 ? -4.601 10.207 -10.430 1.00 93.50 271 LEU A O 1
ATOM 2153 N N . ILE A 1 272 ? -2.698 9.526 -11.413 1.00 91.44 272 ILE A N 1
ATOM 2154 C CA . ILE A 1 272 ? -2.699 8.189 -10.795 1.00 91.44 272 ILE A CA 1
ATOM 2155 C C . ILE A 1 272 ? -2.610 8.291 -9.267 1.00 91.44 272 ILE A C 1
ATOM 2157 O O . ILE A 1 272 ? -3.320 7.574 -8.554 1.00 91.44 272 ILE A O 1
ATOM 2161 N N . ILE A 1 273 ? -1.760 9.176 -8.738 1.00 93.25 273 ILE A N 1
ATOM 2162 C CA . ILE A 1 273 ? -1.638 9.412 -7.290 1.00 93.25 273 ILE A CA 1
ATOM 2163 C C . ILE A 1 273 ? -2.974 9.894 -6.7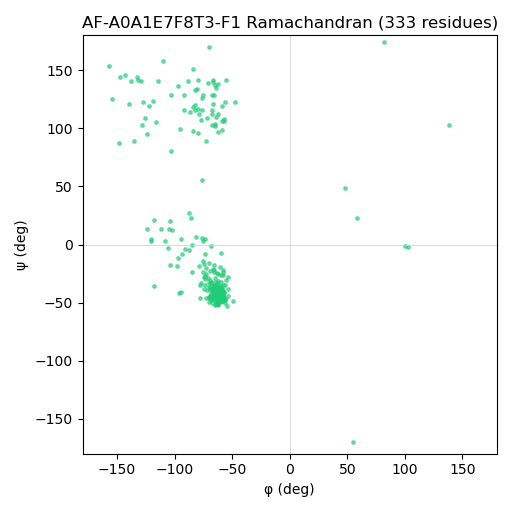14 1.00 93.25 273 ILE A C 1
ATOM 2165 O O . ILE A 1 273 ? -3.458 9.324 -5.735 1.00 93.25 273 ILE A O 1
ATOM 2169 N N . MET A 1 274 ? -3.609 10.886 -7.340 1.00 95.44 274 MET A N 1
ATOM 2170 C CA . MET A 1 274 ? -4.894 11.426 -6.891 1.00 95.44 274 MET A CA 1
ATOM 2171 C C . MET A 1 274 ? -6.014 10.387 -6.969 1.00 95.44 274 MET A C 1
ATOM 2173 O O . MET A 1 274 ? -6.758 10.217 -6.003 1.00 95.44 274 MET A O 1
ATOM 2177 N N . ALA A 1 275 ? -6.093 9.629 -8.065 1.00 95.44 275 ALA A N 1
ATOM 2178 C CA . ALA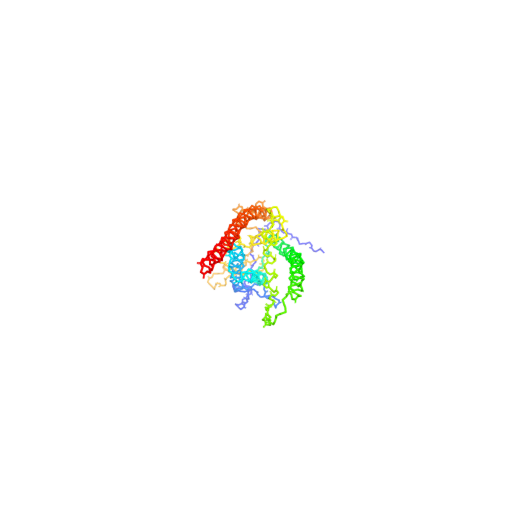 A 1 275 ? -7.040 8.526 -8.205 1.00 95.44 275 ALA A CA 1
ATOM 2179 C C . ALA A 1 275 ? -6.842 7.467 -7.106 1.00 95.44 275 ALA A C 1
ATOM 2181 O O . ALA A 1 275 ? -7.812 6.987 -6.510 1.00 95.44 275 ALA A O 1
ATOM 2182 N N . SER A 1 276 ? -5.587 7.153 -6.770 1.00 95.12 276 SER A N 1
ATOM 2183 C CA . SER A 1 276 ? -5.247 6.223 -5.689 1.00 95.12 276 SER A CA 1
ATOM 2184 C C . SER A 1 276 ? -5.664 6.760 -4.317 1.00 95.12 276 SER A C 1
ATOM 2186 O O . SER A 1 276 ? -6.199 6.003 -3.508 1.00 95.12 276 SER A O 1
ATOM 2188 N N . ILE A 1 277 ? -5.469 8.059 -4.054 1.00 96.19 277 ILE A N 1
ATOM 2189 C CA . ILE A 1 277 ? -5.894 8.717 -2.808 1.00 96.19 277 ILE A CA 1
ATOM 2190 C C . ILE A 1 277 ? -7.415 8.656 -2.668 1.00 96.19 277 ILE A C 1
ATOM 2192 O O . ILE A 1 277 ? -7.912 8.222 -1.630 1.00 96.19 277 ILE A O 1
ATOM 2196 N N . ILE A 1 278 ? -8.159 9.036 -3.710 1.00 97.44 278 ILE A N 1
ATOM 2197 C CA . ILE A 1 278 ? -9.628 9.002 -3.707 1.00 97.44 278 ILE A CA 1
ATOM 2198 C C . ILE A 1 278 ? -10.119 7.574 -3.455 1.00 97.44 278 ILE A C 1
ATOM 2200 O O . ILE A 1 278 ? -10.948 7.348 -2.571 1.00 97.44 278 ILE A O 1
ATOM 2204 N N . THR A 1 279 ? -9.550 6.596 -4.162 1.00 96.56 279 THR A N 1
ATOM 2205 C CA . THR A 1 279 ? -9.880 5.175 -3.986 1.00 96.56 279 THR A CA 1
ATOM 2206 C C . THR A 1 279 ? -9.610 4.710 -2.554 1.00 96.56 279 THR A C 1
ATOM 2208 O O . THR A 1 279 ? -10.451 4.046 -1.946 1.00 96.56 279 THR A O 1
ATOM 2211 N N . ALA A 1 280 ? -8.476 5.104 -1.970 1.00 95.56 280 ALA A N 1
ATOM 2212 C CA . ALA A 1 280 ? -8.124 4.770 -0.595 1.00 95.56 280 ALA A CA 1
ATOM 2213 C C . ALA A 1 280 ? -9.066 5.409 0.435 1.00 95.56 280 ALA A C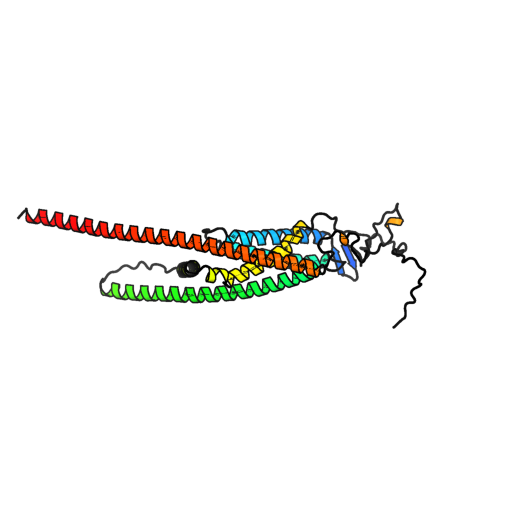 1
ATOM 2215 O O . ALA A 1 280 ? -9.418 4.767 1.424 1.00 95.56 280 ALA A O 1
ATOM 2216 N N . ILE A 1 281 ? -9.483 6.658 0.212 1.00 96.62 281 ILE A N 1
ATOM 2217 C CA . ILE A 1 281 ? -10.434 7.385 1.064 1.00 96.62 281 ILE A CA 1
ATOM 2218 C C . ILE A 1 281 ? -11.793 6.682 1.038 1.00 96.62 281 ILE A C 1
ATOM 2220 O O . ILE A 1 281 ? -12.328 6.344 2.096 1.00 96.62 281 ILE A O 1
ATOM 2224 N N . VAL A 1 282 ? -12.327 6.398 -0.153 1.00 96.94 282 VAL A N 1
ATOM 2225 C CA . VAL A 1 282 ? -13.611 5.698 -0.315 1.00 96.94 282 VAL A CA 1
ATOM 2226 C C . VAL A 1 282 ? -13.537 4.297 0.297 1.00 96.94 282 VAL A C 1
ATOM 2228 O O . VAL A 1 282 ? -14.367 3.940 1.136 1.00 96.94 282 VAL A O 1
ATOM 2231 N N . GLY A 1 283 ? -12.503 3.522 -0.038 1.00 94.06 283 GLY A N 1
ATOM 2232 C CA . GLY A 1 283 ? -12.279 2.191 0.528 1.00 94.06 283 GLY A CA 1
ATOM 2233 C C . GLY A 1 283 ? -12.117 2.214 2.051 1.00 94.06 283 GLY A C 1
ATOM 2234 O O . GLY A 1 283 ? -12.692 1.382 2.752 1.00 94.06 283 GLY A O 1
ATOM 2235 N N . GLY A 1 284 ? -11.398 3.198 2.592 1.00 93.69 284 GLY A N 1
ATOM 2236 C CA . GLY A 1 284 ? -11.206 3.388 4.029 1.00 93.69 284 GLY A CA 1
ATOM 2237 C C . GLY A 1 284 ? -12.495 3.758 4.768 1.00 93.69 284 GLY A C 1
ATOM 2238 O O . GLY A 1 284 ? -12.714 3.294 5.895 1.00 93.69 284 GLY A O 1
ATOM 2239 N N . ALA A 1 285 ? -13.375 4.536 4.133 1.00 95.69 285 ALA A N 1
ATOM 2240 C CA . ALA A 1 285 ? -14.693 4.869 4.664 1.00 95.69 285 ALA A CA 1
ATOM 2241 C C . ALA A 1 285 ? -15.583 3.620 4.711 1.00 95.69 285 ALA A C 1
ATOM 2243 O O . ALA A 1 285 ? -16.101 3.274 5.776 1.00 95.69 285 ALA A O 1
ATOM 2244 N N . LEU A 1 286 ? -15.676 2.881 3.601 1.00 94.44 286 LEU A N 1
ATOM 2245 C CA . LEU A 1 286 ? -16.426 1.623 3.524 1.00 94.44 286 LEU A CA 1
ATOM 2246 C C . LEU A 1 286 ? -15.919 0.595 4.543 1.00 94.44 286 LEU A C 1
ATOM 2248 O O . LEU A 1 286 ? -16.707 -0.017 5.264 1.00 94.44 286 LEU A O 1
ATOM 2252 N N . PHE A 1 287 ? -14.599 0.461 4.679 1.00 91.25 287 PHE A N 1
ATOM 2253 C CA . PHE A 1 287 ? -13.976 -0.413 5.671 1.00 91.25 287 PHE A CA 1
ATOM 2254 C C . PHE A 1 287 ? -14.336 0.008 7.103 1.00 91.25 287 PHE A C 1
ATOM 2256 O O . PHE A 1 287 ? -14.694 -0.825 7.938 1.00 91.25 287 PHE A O 1
ATOM 2263 N N . SER A 1 288 ? -14.291 1.307 7.402 1.00 93.25 288 SER A N 1
ATOM 2264 C CA . SER A 1 288 ? -14.646 1.829 8.726 1.00 93.25 288 SER A CA 1
ATOM 2265 C C . SER A 1 288 ? -16.121 1.585 9.064 1.00 93.25 288 SER A C 1
ATOM 2267 O O . SER A 1 288 ? -16.426 1.191 10.194 1.00 93.25 288 SER A O 1
ATOM 2269 N N . LEU A 1 289 ? -17.023 1.739 8.086 1.00 93.81 289 LEU A N 1
ATOM 2270 C CA . LEU A 1 289 ? -18.446 1.410 8.223 1.00 93.81 289 LEU A CA 1
ATOM 2271 C C . LEU A 1 289 ? -18.659 -0.085 8.471 1.00 93.81 289 LEU A C 1
ATOM 2273 O O . LEU A 1 289 ? -19.352 -0.454 9.422 1.00 93.81 289 LEU A O 1
ATOM 2277 N N . PHE A 1 290 ? -18.014 -0.945 7.680 1.00 91.56 290 PHE A N 1
ATOM 2278 C CA . PHE A 1 290 ? -18.103 -2.398 7.822 1.00 91.56 290 PHE A CA 1
ATOM 2279 C C . PHE A 1 290 ? -17.696 -2.862 9.228 1.00 91.56 290 PHE A C 1
ATOM 2281 O O . PHE A 1 290 ? -18.417 -3.618 9.885 1.00 91.56 290 PHE A O 1
ATOM 2288 N N . PHE A 1 291 ? -16.568 -2.364 9.741 1.00 88.81 291 PHE A N 1
ATOM 2289 C CA . PHE A 1 291 ? -16.103 -2.731 11.077 1.00 88.81 291 PHE A CA 1
ATOM 2290 C C . PHE A 1 291 ? -16.955 -2.136 12.202 1.00 88.81 291 PHE A C 1
ATOM 2292 O O . PHE A 1 291 ? -17.014 -2.733 13.279 1.00 88.81 291 PHE A O 1
ATOM 2299 N N . LEU A 1 292 ? -17.591 -0.979 11.997 1.00 91.38 292 LEU A N 1
ATOM 2300 C CA . LEU A 1 292 ? -18.543 -0.426 12.964 1.00 91.38 292 LEU A CA 1
ATOM 2301 C C . LEU A 1 292 ? -19.817 -1.275 13.027 1.00 91.38 292 LEU A C 1
ATOM 2303 O O . LEU A 1 292 ? -20.295 -1.600 14.113 1.00 91.38 292 LEU A O 1
ATOM 2307 N N . TRP A 1 293 ? -20.358 -1.651 11.867 1.00 91.69 293 TRP A N 1
ATOM 2308 C CA . TRP A 1 293 ? -21.516 -2.536 11.781 1.00 91.69 293 TRP A CA 1
ATOM 2309 C C . TRP A 1 293 ? -21.236 -3.872 12.478 1.00 91.69 293 TRP A C 1
ATOM 2311 O O . TRP A 1 293 ? -22.007 -4.308 13.336 1.00 91.69 293 TRP A O 1
ATOM 2321 N N . ARG A 1 294 ? -20.069 -4.467 12.204 1.00 89.00 294 ARG A N 1
ATOM 2322 C CA . ARG A 1 294 ? -19.635 -5.705 12.856 1.00 89.00 294 ARG A CA 1
ATOM 2323 C C . ARG A 1 294 ? -19.503 -5.553 14.373 1.00 89.00 294 ARG A C 1
ATOM 2325 O O . ARG A 1 294 ? -19.975 -6.426 15.098 1.00 89.00 294 ARG A O 1
ATOM 2332 N N . SER A 1 295 ? -18.885 -4.475 14.867 1.00 87.38 295 SER A N 1
ATOM 2333 C CA . SER A 1 295 ? -18.734 -4.284 16.316 1.00 87.38 295 SER A CA 1
ATOM 2334 C C . SER A 1 295 ? -20.083 -4.081 17.004 1.00 87.38 295 SER A C 1
ATOM 2336 O O . SER A 1 295 ? -20.305 -4.660 18.061 1.00 87.38 295 SER A O 1
ATOM 2338 N N . LYS A 1 296 ? -21.026 -3.356 16.382 1.00 89.56 296 LYS A N 1
ATOM 2339 C CA . LYS A 1 296 ? -22.400 -3.225 16.897 1.00 89.56 296 LYS A CA 1
ATOM 2340 C C . LYS A 1 296 ? -23.108 -4.579 17.005 1.00 89.56 296 LYS A C 1
ATOM 2342 O O . LYS A 1 296 ? -23.735 -4.847 18.028 1.00 89.56 296 LYS A O 1
ATOM 2347 N N . LYS A 1 297 ? -22.972 -5.443 15.990 1.00 89.00 297 LYS A N 1
ATOM 2348 C CA . LYS A 1 297 ? -23.541 -6.800 16.011 1.00 89.00 297 LYS A CA 1
ATOM 2349 C C . LYS A 1 297 ? -22.982 -7.627 17.176 1.00 89.00 297 LYS A C 1
ATOM 2351 O O . LYS A 1 297 ? -23.755 -8.175 17.954 1.00 89.00 297 LYS A O 1
ATOM 2356 N N . GLN A 1 298 ? -21.659 -7.634 17.350 1.00 85.75 298 GLN A N 1
ATOM 2357 C CA . GLN A 1 298 ? -21.004 -8.363 18.443 1.00 85.75 298 GLN A CA 1
ATOM 2358 C C . GLN A 1 298 ? -21.390 -7.833 19.831 1.00 85.75 298 GLN A C 1
ATOM 2360 O O . GLN A 1 298 ? -21.578 -8.617 20.757 1.00 85.75 298 GLN A O 1
ATOM 2365 N N . THR A 1 299 ? -21.532 -6.514 19.993 1.00 84.31 299 THR A N 1
ATOM 2366 C CA . THR A 1 299 ? -21.988 -5.923 21.259 1.00 84.31 299 THR A CA 1
ATOM 2367 C C . THR A 1 299 ? -23.416 -6.354 21.591 1.00 84.31 299 THR A C 1
ATOM 2369 O O . THR A 1 299 ? -23.676 -6.738 22.727 1.00 84.31 299 THR A O 1
ATOM 2372 N N . LYS A 1 300 ? -24.326 -6.360 20.606 1.00 87.88 300 LYS A N 1
ATOM 2373 C CA . LYS A 1 300 ? -25.709 -6.822 20.800 1.00 87.88 300 LYS A CA 1
ATOM 2374 C C . LYS A 1 300 ? -25.765 -8.296 21.219 1.00 87.88 300 LYS A C 1
ATOM 2376 O O . LYS A 1 300 ? -26.484 -8.632 22.152 1.00 87.88 300 LYS A O 1
ATOM 2381 N N . GLU A 1 301 ? -24.975 -9.156 20.576 1.00 88.56 301 GLU A N 1
ATOM 2382 C CA . GLU A 1 301 ? -24.877 -10.580 20.932 1.00 88.56 301 GLU A CA 1
ATOM 2383 C C . GLU A 1 301 ? -24.367 -10.783 22.367 1.00 88.56 301 GLU A C 1
ATOM 2385 O O . GLU A 1 301 ? -24.940 -11.578 23.109 1.00 88.56 301 GLU A O 1
ATOM 2390 N N . ARG A 1 302 ? -23.351 -10.021 22.796 1.00 81.94 302 ARG A N 1
ATOM 2391 C CA . ARG A 1 302 ? -22.841 -10.082 24.178 1.00 81.94 302 ARG A CA 1
ATOM 2392 C C . ARG A 1 302 ? -23.863 -9.616 25.207 1.00 81.94 302 ARG A C 1
ATOM 2394 O O . ARG A 1 302 ? -24.025 -10.288 26.216 1.00 81.94 302 ARG A O 1
ATOM 2401 N N . ILE A 1 303 ? -24.552 -8.500 24.956 1.00 85.94 303 ILE A N 1
ATOM 2402 C CA . ILE A 1 303 ? -25.597 -7.998 25.862 1.00 85.94 303 ILE A CA 1
ATOM 2403 C C . ILE A 1 303 ? -26.690 -9.055 26.023 1.00 85.94 303 ILE A C 1
ATOM 2405 O O . ILE A 1 303 ? -27.057 -9.377 27.148 1.00 85.94 303 ILE A O 1
ATOM 2409 N N . ASN A 1 304 ? -27.145 -9.653 24.919 1.00 88.31 304 ASN A N 1
ATOM 2410 C CA . ASN A 1 304 ? -28.142 -10.718 24.966 1.00 88.31 304 ASN A CA 1
ATOM 2411 C C . ASN A 1 304 ? -27.656 -11.921 25.790 1.00 88.31 304 ASN A C 1
ATOM 2413 O O . ASN A 1 304 ? -28.402 -12.419 26.625 1.00 88.31 304 ASN A O 1
ATOM 2417 N N . GLN A 1 305 ? -26.406 -12.360 25.607 1.00 88.75 305 GLN A N 1
ATOM 2418 C CA . GLN A 1 305 ? -25.827 -13.450 26.404 1.00 88.75 305 GLN A CA 1
ATOM 2419 C C . GLN A 1 305 ? -25.740 -13.105 27.896 1.00 88.75 305 GLN A C 1
ATOM 2421 O O . GLN A 1 305 ? -26.088 -13.938 28.729 1.00 88.75 305 GLN A O 1
ATOM 2426 N N . THR A 1 306 ? -25.318 -11.887 28.245 1.00 85.62 306 THR A N 1
ATOM 2427 C CA . THR A 1 306 ? -25.246 -11.442 29.643 1.00 85.62 306 THR A CA 1
ATOM 2428 C C . THR A 1 306 ? -26.631 -11.391 30.284 1.00 85.62 306 THR A C 1
ATOM 2430 O O . THR A 1 306 ? -26.805 -11.925 31.376 1.00 85.62 306 THR A O 1
ATOM 2433 N N . VAL A 1 307 ? -27.627 -10.830 29.595 1.00 87.75 307 VAL A N 1
ATOM 2434 C CA . VAL A 1 307 ? -29.014 -10.780 30.082 1.00 87.75 307 VAL A CA 1
ATOM 2435 C C . VAL A 1 307 ? -29.572 -12.190 30.286 1.00 87.75 307 VAL A C 1
ATOM 2437 O O . VAL A 1 307 ? -30.122 -12.470 31.345 1.00 87.75 307 VAL A O 1
ATOM 2440 N N . ILE A 1 308 ? -29.359 -13.105 29.332 1.00 89.62 308 ILE A N 1
ATOM 2441 C CA . ILE A 1 308 ? -29.767 -14.513 29.470 1.00 89.62 308 ILE A CA 1
ATOM 2442 C C . ILE A 1 308 ? -29.083 -15.167 30.678 1.00 89.62 308 ILE A C 1
ATOM 2444 O O . ILE A 1 308 ? -29.744 -15.861 31.445 1.00 89.62 308 ILE A O 1
ATOM 2448 N N . SER A 1 309 ? -27.784 -14.926 30.885 1.00 87.06 309 SER A N 1
ATOM 2449 C CA . SER A 1 309 ? -27.061 -15.495 32.029 1.00 87.06 309 SER A CA 1
ATOM 2450 C C . SER A 1 309 ? -27.558 -14.962 33.376 1.00 87.06 309 SER A C 1
ATOM 2452 O O . SER A 1 309 ? -27.683 -15.746 34.308 1.00 87.06 309 SER A O 1
ATOM 2454 N N . MET A 1 310 ? -27.903 -13.670 33.459 1.00 83.69 310 MET A N 1
ATOM 2455 C CA . MET A 1 310 ? -28.464 -13.058 34.670 1.00 83.69 310 MET A CA 1
ATOM 2456 C C . MET A 1 310 ? -29.866 -13.587 34.977 1.00 83.69 310 MET A C 1
ATOM 2458 O O . MET A 1 310 ? -30.158 -13.920 36.118 1.00 83.69 310 MET A O 1
ATOM 2462 N N . ILE A 1 311 ? -30.723 -13.719 33.959 1.00 89.62 311 ILE A N 1
ATOM 2463 C CA . ILE A 1 311 ? -32.059 -14.308 34.132 1.00 89.62 311 ILE A CA 1
ATOM 2464 C C . ILE A 1 311 ? -31.930 -15.769 34.576 1.00 89.62 311 ILE A C 1
ATOM 2466 O O . ILE A 1 311 ? -32.612 -16.189 35.504 1.00 89.62 311 ILE A O 1
ATOM 2470 N N . SER A 1 312 ? -31.023 -16.533 33.961 1.00 89.69 312 SER A N 1
ATOM 2471 C CA . SER A 1 312 ? -30.795 -17.930 34.331 1.00 89.69 312 SER A CA 1
ATOM 2472 C C . SER A 1 312 ? -30.247 -18.092 35.749 1.00 89.69 312 SER A C 1
ATOM 2474 O O . SER A 1 312 ? -30.599 -19.079 36.387 1.00 89.69 312 SER A O 1
ATOM 2476 N N . SER A 1 313 ? -29.398 -17.183 36.244 1.00 88.00 313 SER A N 1
ATOM 2477 C CA . SER A 1 313 ? -28.954 -17.227 37.642 1.00 88.00 313 SER A CA 1
ATOM 2478 C C . SER A 1 313 ? -30.088 -16.868 38.595 1.00 88.00 313 SER A C 1
ATOM 2480 O O . SER A 1 313 ? -30.337 -17.618 39.526 1.00 88.00 313 SER A O 1
ATOM 2482 N N . SER A 1 314 ? -30.844 -15.801 38.311 1.00 90.94 314 SER A N 1
ATOM 2483 C CA . SER A 1 314 ? -31.961 -15.394 39.171 1.00 90.94 314 SER A CA 1
ATOM 2484 C C . SER A 1 314 ? -33.077 -16.438 39.237 1.00 90.94 314 SER A C 1
ATOM 2486 O O . SER A 1 314 ? -33.698 -16.582 40.279 1.00 90.94 314 SER A O 1
ATOM 2488 N N . LEU A 1 315 ? -33.332 -17.179 38.153 1.00 92.25 315 LEU A N 1
ATOM 2489 C CA . LEU A 1 315 ? -34.296 -18.285 38.168 1.00 92.25 315 LEU A CA 1
ATOM 2490 C C . LEU A 1 315 ? -33.826 -19.453 39.041 1.00 92.25 315 LEU A C 1
ATOM 2492 O O . LEU A 1 315 ? -34.635 -20.001 39.779 1.00 92.25 315 LEU A O 1
ATOM 2496 N N . LYS A 1 316 ? -32.532 -19.795 39.008 1.00 91.31 316 LYS A N 1
ATOM 2497 C CA . LYS A 1 316 ? -31.973 -20.835 39.886 1.00 91.31 316 LYS A CA 1
ATOM 2498 C C . LYS A 1 316 ? -32.058 -20.453 41.358 1.00 91.31 316 LYS A C 1
ATOM 2500 O O . LYS A 1 316 ? -32.408 -21.294 42.172 1.00 91.31 316 LYS A O 1
ATOM 2505 N N . ASP A 1 317 ? -31.789 -19.189 41.680 1.00 89.69 317 ASP A N 1
ATOM 2506 C CA . ASP A 1 317 ? -31.898 -18.696 43.055 1.00 89.69 317 ASP A CA 1
ATOM 2507 C C . ASP A 1 317 ? -33.349 -18.808 43.576 1.00 89.69 317 ASP A C 1
ATOM 2509 O O . ASP A 1 317 ? -33.565 -19.114 44.746 1.00 89.69 317 ASP A O 1
ATOM 2513 N N . ILE A 1 318 ? -34.348 -18.602 42.703 1.00 90.31 318 ILE A N 1
ATOM 2514 C CA . ILE A 1 318 ? -35.773 -18.769 43.041 1.00 90.31 318 ILE A CA 1
ATOM 2515 C C . ILE A 1 318 ? -36.126 -20.251 43.235 1.00 90.31 318 ILE A C 1
ATOM 2517 O O . ILE A 1 318 ? -36.792 -20.578 44.215 1.00 90.31 318 ILE A O 1
ATOM 2521 N N . GLU A 1 319 ? -35.677 -21.138 42.339 1.00 89.12 319 GLU A N 1
ATOM 2522 C CA . GLU A 1 319 ? -35.900 -22.590 42.458 1.00 89.12 319 GLU A CA 1
ATOM 2523 C C . GLU A 1 319 ? -35.298 -23.143 43.764 1.00 89.12 319 GLU A C 1
ATOM 2525 O O . GLU A 1 319 ? -35.980 -23.845 44.509 1.00 89.12 319 GLU A O 1
ATOM 2530 N N . GLU A 1 320 ? -34.067 -22.751 44.113 1.00 88.50 320 GLU A N 1
ATOM 2531 C CA . GLU A 1 320 ? -33.432 -23.158 45.374 1.00 88.50 320 GLU A CA 1
ATOM 2532 C C . GLU A 1 320 ? -34.188 -22.630 46.611 1.00 88.50 320 GLU A C 1
ATOM 2534 O O . GLU A 1 320 ? -34.302 -23.331 47.620 1.00 88.50 320 GLU A O 1
ATOM 2539 N N . GLU A 1 321 ? -34.746 -21.414 46.559 1.00 87.94 321 GLU A N 1
ATOM 2540 C CA . GLU A 1 321 ? -35.538 -20.862 47.666 1.00 87.94 321 GLU A CA 1
ATOM 2541 C C . GLU A 1 321 ? -36.884 -21.593 47.846 1.00 87.94 321 GLU A C 1
ATOM 2543 O O . GLU A 1 321 ? -37.336 -21.793 48.982 1.00 87.94 321 GLU A O 1
ATOM 2548 N N . GLU A 1 322 ? -37.532 -22.007 46.752 1.00 87.56 322 GLU A N 1
ATOM 2549 C CA . GLU A 1 322 ? -38.761 -22.807 46.799 1.00 87.56 322 GLU A CA 1
ATOM 2550 C C . GLU A 1 322 ? -38.510 -24.210 47.364 1.00 87.56 322 GLU A C 1
ATOM 2552 O O . GLU A 1 322 ? -39.251 -24.638 48.256 1.00 87.56 322 GLU A O 1
ATOM 2557 N N . ASP A 1 323 ? -37.427 -24.875 46.956 1.00 85.44 323 ASP A N 1
ATOM 2558 C CA . ASP A 1 323 ? -37.036 -26.190 47.479 1.00 85.44 323 ASP A CA 1
ATOM 2559 C C . ASP A 1 323 ? -36.741 -26.146 48.991 1.00 85.44 323 ASP A C 1
ATOM 2561 O O . ASP A 1 323 ? -37.159 -27.025 49.754 1.00 85.44 323 ASP A O 1
ATOM 2565 N N . VAL A 1 324 ? -36.084 -25.086 49.477 1.00 85.56 324 VAL A N 1
ATOM 2566 C CA . VAL A 1 324 ? -35.839 -24.886 50.919 1.00 85.56 324 VAL A CA 1
ATOM 2567 C C . VAL A 1 324 ? -37.145 -24.651 51.690 1.00 85.56 324 VAL A C 1
ATOM 2569 O O . VAL A 1 324 ? -37.304 -25.136 52.816 1.00 85.56 324 VAL A O 1
ATOM 2572 N N . LYS A 1 325 ? -38.107 -23.920 51.112 1.00 84.50 325 LYS A N 1
ATOM 2573 C CA . LYS A 1 325 ? -39.427 -23.702 51.733 1.00 84.50 325 LYS A CA 1
ATOM 2574 C C . LYS A 1 325 ? -40.273 -24.974 51.754 1.00 84.50 325 LYS A C 1
ATOM 2576 O O . LYS A 1 325 ? -41.000 -25.176 52.729 1.00 84.50 325 LYS A O 1
ATOM 2581 N N . ALA A 1 326 ? -40.187 -25.809 50.720 1.00 79.56 326 ALA A N 1
ATOM 2582 C CA . ALA A 1 326 ? -40.868 -27.099 50.664 1.00 79.56 326 ALA A CA 1
ATOM 2583 C C . ALA A 1 326 ? -40.339 -28.049 51.751 1.00 79.56 326 ALA A C 1
ATOM 2585 O O . ALA A 1 326 ? -41.118 -28.511 52.584 1.00 79.56 326 ALA A O 1
ATOM 2586 N N . ASN A 1 327 ? -39.016 -28.216 51.847 1.00 78.75 327 ASN A N 1
ATOM 2587 C CA . ASN A 1 327 ? -38.392 -29.085 52.853 1.00 78.75 327 ASN A CA 1
ATOM 2588 C C . ASN A 1 327 ? -38.703 -28.656 54.303 1.00 78.75 327 ASN A C 1
ATOM 2590 O O . ASN A 1 327 ? -38.995 -29.493 55.154 1.00 78.75 327 ASN A O 1
ATOM 2594 N N . ASN A 1 328 ? -38.730 -27.349 54.591 1.00 76.19 328 ASN A N 1
ATOM 2595 C CA . ASN A 1 328 ? -39.085 -26.840 55.926 1.00 76.19 328 ASN A CA 1
ATOM 2596 C C . ASN A 1 328 ? -40.571 -27.031 56.295 1.00 76.19 328 ASN A C 1
ATOM 2598 O O . ASN A 1 328 ? -40.924 -27.000 57.478 1.00 76.19 328 ASN A O 1
ATOM 2602 N N . LYS A 1 329 ? -41.470 -27.171 55.312 1.00 72.44 329 LYS A N 1
ATOM 2603 C CA . LYS A 1 329 ? -42.891 -27.458 55.572 1.00 72.44 329 LYS A CA 1
ATOM 2604 C C . LYS A 1 329 ? -43.103 -28.911 55.988 1.00 72.44 329 LYS A C 1
ATOM 2606 O O . LYS A 1 329 ? -43.906 -29.150 56.887 1.00 72.44 329 LYS A O 1
ATOM 2611 N N . ASP A 1 330 ? -42.371 -29.842 55.388 1.00 70.00 330 ASP A N 1
ATOM 2612 C CA . ASP A 1 330 ? -42.480 -31.266 55.714 1.00 70.00 330 ASP A CA 1
ATOM 2613 C C . ASP A 1 330 ? -41.918 -31.588 57.108 1.00 70.00 330 ASP A C 1
ATOM 2615 O O . ASP A 1 330 ? -42.488 -32.406 57.829 1.00 70.00 330 ASP A O 1
ATOM 2619 N N . GLU A 1 331 ? -40.880 -30.877 57.560 1.00 67.06 331 GLU A N 1
ATOM 2620 C CA . GLU A 1 331 ? -40.376 -31.001 58.937 1.00 67.06 331 GLU A CA 1
ATOM 2621 C C . GLU A 1 331 ? -41.385 -30.527 59.996 1.00 67.06 331 GLU A C 1
ATOM 2623 O O . GLU A 1 331 ? -41.488 -31.127 61.065 1.00 67.06 331 GLU A O 1
ATOM 2628 N N . LYS A 1 332 ? -42.178 -29.486 59.705 1.00 67.44 332 LYS A N 1
ATOM 2629 C CA . LYS A 1 332 ? -43.189 -28.968 60.645 1.00 67.44 332 LYS A CA 1
ATOM 2630 C C . LYS A 1 332 ? -44.418 -29.860 60.805 1.00 67.44 332 LYS A C 1
ATOM 2632 O O . LYS A 1 332 ? -45.115 -29.710 61.800 1.00 67.44 332 LYS A O 1
ATOM 2637 N N . ASN A 1 333 ? -44.691 -30.753 59.856 1.00 65.44 333 ASN A N 1
ATOM 2638 C CA . ASN A 1 333 ? -45.831 -31.673 59.924 1.00 65.44 333 ASN A CA 1
ATOM 2639 C C . ASN A 1 333 ? -45.490 -33.015 60.601 1.00 65.44 333 ASN A C 1
ATOM 2641 O O . ASN A 1 333 ? -46.382 -33.841 60.776 1.00 65.44 333 ASN A O 1
ATOM 2645 N N . ASN A 1 334 ? -44.224 -33.234 60.977 1.00 59.16 334 ASN A N 1
ATOM 2646 C CA . ASN A 1 334 ? -43.735 -34.464 61.614 1.00 59.16 334 ASN A CA 1
ATOM 2647 C C . ASN A 1 334 ? -43.455 -34.320 63.128 1.00 59.16 334 ASN A C 1
ATOM 2649 O O . ASN A 1 334 ? -42.836 -35.208 63.716 1.00 59.16 334 ASN A O 1
ATOM 2653 N N . PHE A 1 335 ? -43.919 -33.236 63.759 1.00 51.91 335 PHE A N 1
ATOM 2654 C CA . PHE A 1 335 ? -43.907 -33.010 65.212 1.00 51.91 335 PHE A CA 1
ATOM 2655 C C . PHE A 1 335 ? -45.327 -32.774 65.730 1.00 51.91 335 PHE A C 1
ATOM 2657 O O . PHE A 1 335 ? -45.618 -33.236 66.855 1.00 51.91 335 PHE A O 1
#

Organism: NCBI:txid635003